Protein AF-A0A355KWT8-F1 (afdb_monomer_lite)

Sequence (204 aa):
FDDYSTDHETIHFLPRIRLDGTYVDEYATDELNINKGLWIDIFVFCDCAGNDKLLEIQKKLLGCIFMIHEKYLNRYKKRHNIYFPNTRIYDISENLPEFIRIKLISLLRAIICLLGRKNDRLFNICMYTDHRVIPRRFIEELDEHIFETRTFKIPKDYDSYLKLYYGNNYMTPMVSHSHFPLDTVVFPEEIFEKINEFTEKELA

Foldseek 3Di:
DDDCVAFVQDLDPFDKDFDPPAADDQPLPNPGPHDGGDIDGDKDKAAAFPDDVLNVVLLVLVVLLSLLSNLCSVVSCVVVVNDDPDNVSSPVSVPDDPVVSVVSSVVSVVVSNVRGDDDQWMWIDDPDSDIDIDGPLQPPVWDWDDDPHDIDTGRPPVQVVQCVPPNPCSVPDDCQDPSGGVVPPPPPVVVVVVVVVVVVVVVD

Structure (mmCIF, N/CA/C/O backbone):
data_AF-A0A355KWT8-F1
#
_entry.id   AF-A0A355KWT8-F1
#
loop_
_atom_site.group_PDB
_atom_site.id
_atom_site.type_symbol
_atom_site.label_atom_id
_atom_site.label_alt_id
_atom_site.label_comp_id
_atom_site.label_asym_id
_atom_site.label_entity_id
_atom_site.label_seq_id
_atom_site.pdbx_PDB_ins_code
_atom_site.Cartn_x
_atom_site.Cartn_y
_atom_site.Cartn_z
_atom_site.occupancy
_atom_site.B_iso_or_equiv
_atom_site.auth_seq_id
_atom_site.auth_comp_id
_atom_site.auth_asym_id
_atom_site.auth_atom_id
_atom_site.pdbx_PDB_model_num
ATOM 1 N N . PHE A 1 1 ? 6.336 -11.834 1.513 1.00 45.69 1 PHE A N 1
ATOM 2 C CA . PHE A 1 1 ? 7.232 -10.968 0.723 1.00 45.69 1 PHE A CA 1
ATOM 3 C C . PHE A 1 1 ? 7.534 -11.746 -0.531 1.00 45.69 1 PHE A C 1
ATOM 5 O O . PHE A 1 1 ? 7.813 -12.931 -0.385 1.00 45.69 1 PHE A O 1
ATOM 12 N N . ASP A 1 2 ? 7.344 -11.137 -1.697 1.00 49.62 2 ASP A N 1
ATOM 13 C CA . ASP A 1 2 ? 7.289 -11.846 -2.978 1.00 49.62 2 ASP A CA 1
ATOM 14 C C . ASP A 1 2 ? 8.503 -12.744 -3.205 1.00 49.62 2 ASP A C 1
ATOM 16 O O . ASP A 1 2 ? 9.636 -12.394 -2.858 1.00 49.62 2 ASP A O 1
ATOM 20 N N . ASP A 1 3 ? 8.248 -13.919 -3.775 1.00 54.91 3 ASP A N 1
ATOM 21 C CA . ASP A 1 3 ? 9.297 -14.838 -4.178 1.00 54.91 3 ASP A CA 1
ATOM 22 C C . ASP A 1 3 ? 9.864 -14.399 -5.534 1.00 54.91 3 ASP A C 1
ATOM 24 O O . ASP A 1 3 ? 9.382 -14.783 -6.604 1.00 54.91 3 ASP A O 1
ATOM 28 N N . TYR A 1 4 ? 10.919 -13.584 -5.477 1.00 58.03 4 TYR A N 1
ATOM 29 C CA . TYR A 1 4 ? 11.640 -13.093 -6.655 1.00 58.03 4 TYR A CA 1
ATOM 30 C C . TYR A 1 4 ? 12.324 -14.201 -7.470 1.00 58.03 4 TYR A C 1
ATOM 32 O O . TYR A 1 4 ? 12.869 -13.898 -8.529 1.00 58.03 4 TYR A O 1
ATOM 40 N N . SER A 1 5 ? 12.286 -15.467 -7.027 1.00 59.94 5 SER A N 1
ATOM 41 C CA . SER A 1 5 ? 12.716 -16.608 -7.844 1.00 59.94 5 SER A CA 1
ATOM 42 C C . SER A 1 5 ? 11.680 -17.041 -8.890 1.00 59.94 5 SER A C 1
ATOM 44 O O . SER A 1 5 ? 12.021 -17.821 -9.776 1.00 59.94 5 SER A O 1
ATOM 46 N N . THR A 1 6 ? 10.444 -16.524 -8.815 1.00 63.38 6 THR A N 1
ATOM 47 C CA . THR A 1 6 ? 9.329 -16.935 -9.689 1.00 63.38 6 THR A CA 1
ATOM 48 C C . THR A 1 6 ? 8.813 -15.825 -10.609 1.00 63.38 6 THR A C 1
ATOM 50 O O . THR A 1 6 ? 8.540 -16.107 -11.771 1.00 63.38 6 THR A O 1
ATOM 53 N N . ASP A 1 7 ? 8.754 -14.569 -10.142 1.00 73.25 7 ASP A N 1
ATOM 54 C CA . ASP A 1 7 ? 8.202 -13.429 -10.898 1.00 73.25 7 ASP A CA 1
ATOM 55 C C . ASP A 1 7 ? 9.200 -12.261 -10.990 1.00 73.25 7 ASP A C 1
ATOM 57 O O . ASP A 1 7 ? 9.097 -11.239 -10.304 1.00 73.25 7 ASP A O 1
ATOM 61 N N . HIS A 1 8 ? 10.204 -12.407 -11.859 1.00 70.00 8 HIS A N 1
ATOM 62 C CA . HIS A 1 8 ? 11.320 -11.459 -11.962 1.00 70.00 8 HIS A CA 1
ATOM 63 C C . HIS A 1 8 ? 10.913 -10.056 -12.424 1.00 70.00 8 HIS A C 1
ATOM 65 O O . HIS A 1 8 ? 11.585 -9.091 -12.051 1.00 70.00 8 HIS A O 1
ATOM 71 N N . GLU A 1 9 ? 9.846 -9.942 -13.226 1.00 74.31 9 GLU A N 1
ATOM 72 C CA . GLU A 1 9 ? 9.340 -8.674 -13.768 1.00 74.31 9 GLU A CA 1
ATOM 73 C C . GLU A 1 9 ? 8.220 -8.036 -12.939 1.00 74.31 9 GLU A C 1
ATOM 75 O O . GLU A 1 9 ? 7.631 -7.051 -13.384 1.00 74.31 9 GLU A O 1
ATOM 80 N N . THR A 1 10 ? 7.950 -8.537 -11.726 1.00 74.62 10 THR A N 1
ATOM 81 C CA . THR A 1 10 ? 6.899 -7.960 -10.881 1.00 74.62 10 THR A CA 1
ATOM 82 C C . THR A 1 10 ? 7.116 -6.464 -10.650 1.00 74.62 10 THR A C 1
ATOM 84 O O . THR A 1 10 ? 8.187 -6.011 -10.233 1.00 74.62 10 THR A O 1
ATOM 87 N N . ILE A 1 11 ? 6.074 -5.691 -10.952 1.00 70.25 11 ILE A N 1
ATOM 88 C CA . ILE A 1 11 ? 5.982 -4.261 -10.647 1.00 70.25 11 ILE A CA 1
ATOM 89 C C . ILE A 1 11 ? 5.204 -4.017 -9.356 1.00 70.25 11 ILE A C 1
ATOM 91 O O . ILE A 1 11 ? 4.937 -2.872 -9.018 1.00 70.25 11 ILE A O 1
ATOM 95 N N . HIS A 1 12 ? 4.810 -5.070 -8.641 1.00 71.94 12 HIS A N 1
ATOM 96 C CA . HIS A 1 12 ? 4.047 -4.936 -7.412 1.00 71.94 12 HIS A CA 1
ATOM 97 C C . HIS A 1 12 ? 4.989 -4.919 -6.216 1.00 71.94 12 HIS A C 1
ATOM 99 O O . HIS A 1 12 ? 5.865 -5.768 -6.071 1.00 71.94 12 HIS A O 1
ATOM 105 N N . PHE A 1 13 ? 4.817 -3.909 -5.367 1.00 71.19 13 PHE A N 1
ATOM 106 C CA . PHE A 1 13 ? 5.546 -3.806 -4.108 1.00 71.19 13 PHE A CA 1
ATOM 107 C C . PHE A 1 13 ? 4.900 -4.624 -2.984 1.00 71.19 13 PHE A C 1
ATOM 109 O O . PHE A 1 13 ? 5.591 -5.131 -2.097 1.00 71.19 13 PHE A O 1
ATOM 116 N N . LEU A 1 14 ? 3.565 -4.659 -2.958 1.00 72.19 14 LEU A N 1
ATOM 117 C CA . LEU A 1 14 ? 2.845 -5.314 -1.879 1.00 72.19 14 LEU A CA 1
ATOM 118 C C . LEU A 1 14 ? 2.947 -6.826 -2.041 1.00 72.19 14 LEU A C 1
ATOM 120 O O . LEU A 1 14 ? 2.748 -7.320 -3.150 1.00 72.19 14 LEU A O 1
ATOM 124 N N . PRO A 1 15 ? 3.200 -7.554 -0.939 1.00 69.38 15 PRO A N 1
ATOM 125 C CA . PRO A 1 15 ? 3.165 -8.996 -0.983 1.00 69.38 15 PRO A CA 1
ATOM 126 C C . PRO A 1 15 ? 1.774 -9.459 -1.395 1.00 69.38 15 PRO A C 1
ATOM 128 O O . PRO A 1 15 ? 0.764 -8.961 -0.887 1.00 69.38 15 PRO A O 1
ATOM 131 N N . ARG A 1 16 ? 1.742 -10.442 -2.2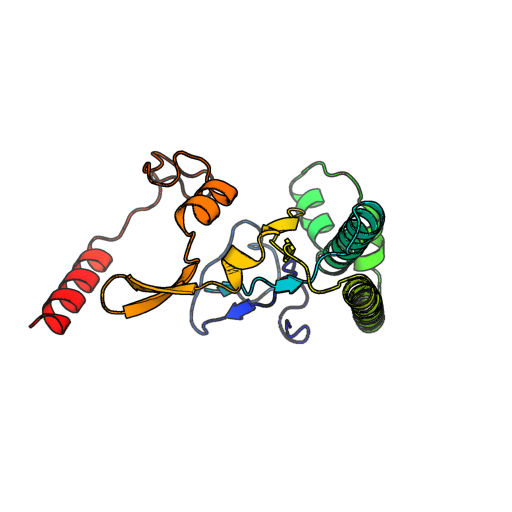86 1.00 74.19 16 ARG A N 1
ATOM 132 C CA . ARG A 1 16 ? 0.498 -11.023 -2.783 1.00 74.19 16 ARG A CA 1
ATOM 133 C C . ARG A 1 16 ? 0.417 -12.504 -2.475 1.00 74.19 16 ARG A C 1
ATOM 135 O O . ARG A 1 16 ? 1.428 -13.204 -2.423 1.00 74.19 16 ARG A O 1
ATOM 142 N N . ILE A 1 17 ? -0.806 -12.980 -2.280 1.00 73.69 17 ILE A N 1
ATOM 143 C CA . ILE A 1 17 ? -1.114 -14.411 -2.288 1.00 73.69 17 ILE A CA 1
ATOM 144 C C . ILE A 1 17 ? -1.845 -14.701 -3.591 1.00 73.69 17 ILE A C 1
ATOM 146 O O . ILE A 1 17 ? -2.829 -14.034 -3.904 1.00 73.69 17 ILE A O 1
ATOM 150 N N . ARG A 1 18 ? -1.352 -15.683 -4.345 1.00 74.88 18 ARG A N 1
ATOM 151 C CA . ARG A 1 18 ? -1.950 -16.127 -5.605 1.00 74.88 18 ARG A CA 1
ATOM 152 C C . ARG A 1 18 ? -2.806 -17.366 -5.379 1.00 74.88 18 ARG A C 1
ATOM 154 O O . ARG A 1 18 ? -2.410 -18.256 -4.626 1.00 74.88 18 ARG A O 1
ATOM 161 N N . LEU A 1 19 ? -3.933 -17.445 -6.080 1.00 76.06 19 LEU A N 1
ATOM 162 C CA . LEU A 1 19 ? -4.677 -18.692 -6.233 1.00 76.06 19 LEU A CA 1
ATOM 163 C C . LEU A 1 19 ? -4.250 -19.403 -7.525 1.00 76.06 19 LEU A C 1
ATOM 165 O O . LEU A 1 19 ? -4.498 -18.906 -8.625 1.00 76.06 19 LEU A O 1
ATOM 169 N N . ASP A 1 20 ? -3.609 -20.563 -7.396 1.00 73.50 20 ASP A N 1
ATOM 170 C CA . ASP A 1 20 ? -3.165 -21.357 -8.546 1.00 73.50 20 ASP A CA 1
ATOM 171 C C . ASP A 1 20 ? -4.343 -21.844 -9.405 1.00 73.50 20 ASP A C 1
ATOM 173 O O . ASP A 1 20 ? -5.443 -22.089 -8.910 1.00 73.50 20 ASP A O 1
ATOM 177 N N . GLY A 1 21 ? -4.106 -21.990 -10.713 1.00 73.50 21 GLY A N 1
ATOM 178 C CA . GLY A 1 21 ? -5.121 -22.437 -11.676 1.00 73.50 21 GLY A CA 1
ATOM 179 C C . GLY A 1 21 ? -6.116 -21.356 -12.113 1.00 73.50 21 GLY A C 1
ATOM 180 O O . GLY A 1 21 ? -7.087 -21.667 -12.796 1.00 73.50 21 GLY A O 1
ATOM 181 N N . THR A 1 22 ? -5.881 -20.095 -11.746 1.00 74.38 22 THR A N 1
ATOM 182 C CA . THR A 1 22 ? -6.688 -18.949 -12.186 1.00 74.38 22 THR A CA 1
ATOM 183 C C . THR A 1 22 ? -5.980 -18.178 -13.300 1.00 74.38 22 THR A C 1
ATOM 185 O O . THR A 1 22 ? -4.754 -18.132 -13.346 1.00 74.38 22 THR A O 1
ATOM 188 N N . TYR A 1 23 ? -6.747 -17.564 -14.205 1.00 71.38 23 TYR A N 1
ATOM 189 C CA . TYR A 1 23 ? -6.215 -16.694 -15.255 1.00 71.38 23 TYR A CA 1
ATOM 190 C C . TYR A 1 23 ? -6.974 -15.368 -15.245 1.00 71.38 23 TYR A C 1
ATOM 192 O O . TYR A 1 23 ? -8.142 -15.306 -15.623 1.00 71.38 23 TYR A O 1
ATOM 200 N N . VAL A 1 24 ? -6.303 -14.323 -14.769 1.00 71.81 24 VAL A N 1
ATOM 201 C CA . VAL A 1 24 ? -6.756 -12.932 -14.838 1.00 71.81 24 VAL A CA 1
ATOM 202 C C . VAL A 1 24 ? -5.554 -12.104 -15.250 1.00 71.81 24 VAL A C 1
ATOM 204 O O . VAL A 1 24 ? -4.487 -12.222 -14.641 1.00 71.81 24 VAL A O 1
ATOM 207 N N . ASP A 1 25 ? -5.731 -11.302 -16.295 1.00 67.88 25 ASP A N 1
ATOM 208 C CA . ASP A 1 25 ? -4.703 -10.401 -16.789 1.00 67.88 25 ASP A CA 1
ATOM 209 C C . ASP A 1 25 ? -5.089 -8.951 -16.479 1.00 67.88 25 ASP A C 1
ATOM 211 O O . ASP A 1 25 ? -6.066 -8.422 -17.011 1.00 67.88 25 ASP A O 1
ATOM 215 N N . GLU A 1 26 ? -4.362 -8.321 -15.555 1.00 67.69 26 GLU A N 1
ATOM 216 C CA . GLU A 1 26 ? -4.546 -6.903 -15.258 1.00 67.69 26 GLU A CA 1
ATOM 217 C C . GLU A 1 26 ? -3.889 -6.074 -16.363 1.00 67.69 26 GLU A C 1
ATOM 219 O O . GLU A 1 26 ? -2.702 -6.253 -16.629 1.00 67.69 26 GLU A O 1
ATOM 224 N N . TYR A 1 27 ? -4.619 -5.100 -16.921 1.00 65.19 27 TYR A N 1
ATOM 225 C CA . TYR A 1 27 ? -4.138 -4.181 -17.970 1.00 65.19 27 TYR A CA 1
ATOM 226 C C . TYR A 1 27 ? -2.761 -3.563 -17.675 1.00 65.19 27 TYR A C 1
ATOM 228 O O . TYR A 1 27 ? -1.969 -3.341 -18.576 1.00 65.19 27 TYR A O 1
ATOM 236 N N . ALA A 1 28 ? -2.447 -3.287 -16.406 1.00 65.19 28 ALA A N 1
ATOM 237 C CA . ALA A 1 28 ? -1.161 -2.703 -16.020 1.00 65.19 28 ALA A CA 1
ATOM 238 C C . ALA A 1 28 ? 0.020 -3.694 -16.069 1.00 65.19 28 ALA A C 1
ATOM 240 O O . ALA A 1 28 ? 1.162 -3.297 -15.835 1.00 65.19 28 ALA A O 1
ATOM 241 N N . THR A 1 29 ? -0.250 -4.978 -16.303 1.00 71.12 29 THR A N 1
ATOM 242 C CA . THR A 1 29 ? 0.730 -6.062 -16.204 1.00 71.12 29 THR A CA 1
ATOM 243 C C . THR A 1 29 ? 0.777 -6.968 -17.424 1.00 71.12 29 THR A C 1
ATOM 245 O O . THR A 1 29 ? 1.674 -7.805 -17.474 1.00 71.12 29 THR A O 1
ATOM 248 N N . ASP A 1 30 ? -0.167 -6.858 -18.359 1.00 70.38 30 ASP A N 1
ATOM 249 C CA . ASP A 1 30 ? -0.373 -7.729 -19.530 1.00 70.38 30 ASP A CA 1
ATOM 250 C C . ASP A 1 30 ? 0.911 -8.097 -20.289 1.00 70.38 30 ASP A C 1
ATOM 252 O O . ASP A 1 30 ? 1.137 -9.262 -20.611 1.00 70.38 30 ASP A O 1
ATOM 256 N N . GLU A 1 31 ? 1.816 -7.141 -20.459 1.00 71.81 31 GLU A N 1
ATOM 257 C CA . GLU A 1 31 ? 3.085 -7.315 -21.168 1.00 71.81 31 GLU A CA 1
ATOM 258 C C . GLU A 1 31 ? 4.268 -7.787 -20.298 1.00 71.81 31 GLU A C 1
ATOM 260 O O . GLU A 1 31 ? 5.386 -7.932 -20.807 1.00 71.81 31 GLU A O 1
ATOM 265 N N . LEU A 1 32 ? 4.077 -7.964 -18.989 1.00 74.31 32 LEU A N 1
ATOM 266 C CA . LEU A 1 32 ? 5.134 -8.380 -18.065 1.00 74.31 32 LEU A CA 1
ATOM 267 C C . LEU A 1 32 ? 5.239 -9.901 -17.998 1.00 74.31 32 LEU A C 1
ATOM 269 O O . LEU A 1 32 ? 4.232 -10.607 -17.900 1.00 74.31 32 LEU A O 1
ATOM 273 N N . ASN A 1 33 ? 6.475 -10.401 -17.958 1.00 78.19 33 ASN A N 1
ATOM 274 C CA . ASN A 1 33 ? 6.755 -11.814 -17.729 1.00 78.19 33 ASN A CA 1
ATOM 275 C C . ASN A 1 33 ? 6.606 -12.161 -16.239 1.00 78.19 33 ASN A C 1
ATOM 277 O O . ASN A 1 33 ? 7.585 -12.376 -15.517 1.00 78.19 33 ASN A O 1
ATOM 281 N N . ILE A 1 34 ? 5.356 -12.150 -15.791 1.00 78.38 34 ILE A N 1
ATOM 282 C CA . ILE A 1 34 ? 4.916 -12.557 -14.463 1.00 78.38 34 ILE A CA 1
ATOM 283 C C . ILE A 1 34 ? 3.797 -13.576 -14.613 1.00 78.38 34 ILE A C 1
ATOM 285 O O . ILE A 1 34 ? 3.043 -13.564 -15.592 1.00 78.38 34 ILE A O 1
ATOM 289 N N . ASN A 1 35 ? 3.657 -14.444 -13.625 1.00 77.50 35 ASN A N 1
ATOM 290 C CA . ASN A 1 35 ? 2.486 -15.292 -13.533 1.00 77.50 35 ASN A CA 1
ATOM 291 C C . ASN A 1 35 ? 1.215 -14.436 -13.478 1.00 77.50 35 ASN A C 1
ATOM 293 O O . ASN A 1 35 ? 1.235 -13.331 -12.950 1.00 77.50 35 ASN A O 1
ATOM 297 N N . LYS A 1 36 ? 0.118 -14.954 -14.032 1.00 77.44 36 LYS A N 1
ATOM 298 C CA . LYS A 1 36 ? -1.200 -14.303 -14.103 1.00 77.44 36 LYS A CA 1
ATOM 299 C C . LYS A 1 36 ? -2.198 -15.054 -13.228 1.00 77.44 36 LYS A C 1
ATOM 301 O O . LYS A 1 36 ? -1.983 -16.232 -12.950 1.00 77.44 36 LYS A O 1
ATOM 306 N N . GLY A 1 37 ? -3.274 -14.394 -12.798 1.00 77.69 37 GLY A N 1
ATOM 307 C CA . GLY A 1 37 ? -4.278 -15.017 -11.932 1.00 77.69 37 GLY A CA 1
ATOM 308 C C . GLY A 1 37 ? -4.949 -14.057 -10.957 1.00 77.69 37 GLY A C 1
ATOM 309 O O . GLY A 1 37 ? -4.779 -12.844 -11.034 1.00 77.69 37 GLY A O 1
ATOM 310 N N . LEU A 1 38 ? -5.731 -14.622 -10.040 1.00 77.50 38 LEU A N 1
ATOM 311 C CA . LEU A 1 38 ? -6.319 -13.900 -8.919 1.00 77.50 38 LEU A CA 1
ATOM 312 C C . LEU A 1 38 ? -5.283 -13.704 -7.811 1.00 77.50 38 LEU A C 1
ATOM 314 O O . LEU A 1 38 ? -4.618 -14.654 -7.381 1.00 77.50 38 LEU A O 1
ATOM 318 N N . TRP A 1 39 ? -5.216 -12.470 -7.318 1.00 75.44 39 TRP A N 1
ATOM 319 C CA . TRP A 1 39 ? -4.318 -12.048 -6.251 1.00 75.44 39 TRP A CA 1
ATOM 320 C C . TRP A 1 39 ? -5.109 -11.529 -5.061 1.00 75.44 39 TRP A C 1
ATOM 322 O O . TRP A 1 39 ? -6.125 -10.854 -5.214 1.00 75.44 39 TRP A O 1
ATOM 332 N N . ILE A 1 40 ? -4.594 -11.800 -3.869 1.00 75.88 40 ILE A N 1
ATOM 333 C CA . ILE A 1 40 ? -4.990 -11.115 -2.645 1.00 75.88 40 ILE A CA 1
ATOM 334 C C . ILE A 1 40 ? -3.852 -10.171 -2.274 1.00 75.88 40 ILE A C 1
ATOM 336 O O . ILE A 1 40 ? -2.749 -10.625 -1.954 1.00 75.88 40 ILE A O 1
ATOM 340 N N . ASP A 1 41 ? -4.127 -8.869 -2.318 1.00 75.56 41 ASP A N 1
ATOM 341 C CA . ASP A 1 41 ? -3.190 -7.838 -1.880 1.00 75.56 41 ASP A CA 1
ATOM 342 C C . ASP A 1 41 ? -3.093 -7.810 -0.350 1.00 75.56 41 ASP A C 1
ATOM 344 O O . ASP A 1 41 ? -4.099 -7.731 0.361 1.00 75.56 41 ASP A O 1
ATOM 348 N N . ILE A 1 42 ? -1.866 -7.831 0.171 1.00 77.06 42 ILE A N 1
ATOM 349 C CA . ILE A 1 42 ? -1.607 -7.649 1.599 1.00 77.06 42 ILE A CA 1
ATOM 350 C C . ILE A 1 42 ? -1.145 -6.211 1.833 1.00 77.06 42 ILE A C 1
ATOM 352 O O . ILE A 1 42 ? -0.004 -5.846 1.541 1.00 77.06 42 ILE A O 1
ATOM 356 N N . PHE A 1 43 ? -2.019 -5.403 2.428 1.00 79.25 43 PHE A N 1
ATOM 357 C CA . PHE A 1 43 ? -1.682 -4.046 2.849 1.00 79.25 43 PHE A CA 1
ATOM 358 C C . PHE A 1 43 ? -0.847 -4.060 4.126 1.00 79.25 43 PHE A C 1
ATOM 360 O O . PHE A 1 43 ? -1.191 -4.703 5.121 1.00 79.25 43 PHE A O 1
ATOM 367 N N . VAL A 1 44 ? 0.260 -3.321 4.105 1.00 78.94 44 VAL A N 1
ATOM 368 C CA . VAL A 1 44 ? 1.175 -3.223 5.241 1.00 78.94 44 VAL A CA 1
ATOM 369 C C . VAL A 1 44 ? 0.935 -1.907 5.968 1.00 78.94 44 VAL A C 1
ATOM 371 O O . VAL A 1 44 ? 0.934 -0.836 5.362 1.00 78.94 44 VAL A O 1
ATOM 374 N N . PHE A 1 45 ? 0.783 -1.986 7.288 1.00 86.56 45 PHE A N 1
ATOM 375 C CA . PHE A 1 45 ? 0.708 -0.819 8.156 1.00 86.56 45 PHE A CA 1
ATOM 376 C C . PHE A 1 45 ? 2.022 -0.640 8.910 1.00 86.56 45 PHE A C 1
ATOM 378 O O . PHE A 1 45 ? 2.591 -1.600 9.433 1.00 86.56 45 PHE A O 1
ATOM 385 N N . CYS A 1 46 ? 2.513 0.594 8.974 1.00 88.06 46 CYS A N 1
ATOM 386 C CA . CYS A 1 46 ? 3.693 0.949 9.756 1.00 88.06 46 CYS A CA 1
ATOM 387 C C . CYS A 1 46 ? 3.353 2.006 10.801 1.00 88.06 46 CYS A C 1
ATOM 389 O O . CYS A 1 46 ? 2.490 2.858 10.595 1.00 88.06 46 CYS A O 1
ATOM 391 N N . ASP A 1 47 ? 4.077 1.993 11.914 1.00 93.31 47 ASP A N 1
ATOM 392 C CA . ASP A 1 47 ? 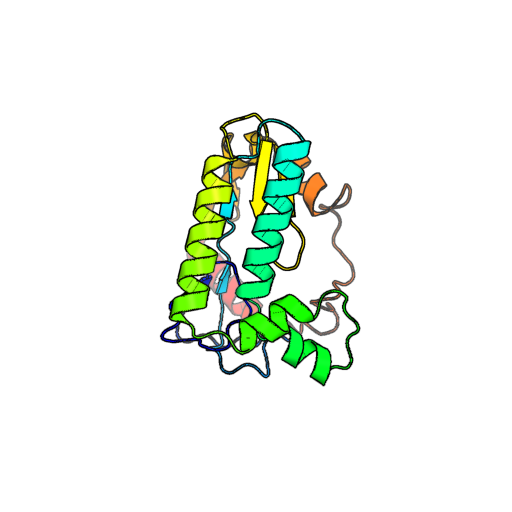3.995 3.077 12.883 1.00 93.31 47 ASP A CA 1
ATOM 393 C C . ASP A 1 47 ? 4.500 4.386 12.264 1.00 93.31 47 ASP A C 1
ATOM 395 O O . ASP A 1 47 ? 5.584 4.438 11.673 1.00 93.31 47 ASP A O 1
ATOM 399 N N . CYS A 1 48 ? 3.728 5.460 12.424 1.00 92.19 48 CYS A N 1
ATOM 400 C CA . CYS A 1 48 ? 4.152 6.789 11.999 1.00 92.19 48 CYS A CA 1
ATOM 401 C C . CYS A 1 48 ? 5.268 7.325 12.898 1.00 92.19 48 CYS A C 1
ATOM 403 O O . CYS A 1 48 ? 5.322 7.045 14.099 1.00 92.19 48 CYS A O 1
ATOM 405 N N . ALA A 1 49 ? 6.124 8.175 12.342 1.00 92.06 49 ALA A N 1
ATOM 406 C CA . ALA A 1 49 ? 6.988 9.006 13.162 1.00 92.06 49 ALA A CA 1
ATOM 407 C C . ALA A 1 49 ? 6.161 9.967 14.039 1.00 92.06 49 ALA A C 1
ATOM 409 O O . ALA A 1 49 ? 5.116 10.477 13.633 1.00 92.06 49 ALA A O 1
ATOM 410 N N . GLY A 1 50 ? 6.653 10.247 15.248 1.00 87.56 50 GLY A N 1
ATOM 411 C CA . GLY A 1 50 ? 5.926 11.056 16.236 1.00 87.56 50 GLY A CA 1
ATOM 412 C C . GLY A 1 50 ? 5.841 12.558 15.929 1.00 87.56 50 GLY A C 1
ATOM 413 O O . GLY A 1 50 ? 5.152 13.276 16.642 1.00 87.56 50 GLY A O 1
ATOM 414 N N . ASN A 1 51 ? 6.535 13.052 14.899 1.00 91.31 51 ASN A N 1
ATOM 415 C CA . ASN A 1 51 ? 6.439 14.441 14.445 1.00 91.31 51 ASN A CA 1
ATOM 416 C C . ASN A 1 51 ? 6.459 14.523 12.917 1.00 91.31 51 ASN A C 1
ATOM 418 O O . ASN A 1 51 ? 7.001 13.641 12.246 1.00 91.31 51 ASN A O 1
ATOM 422 N N . ASP A 1 52 ? 5.923 15.617 12.382 1.00 91.25 52 ASP A N 1
ATOM 423 C CA . ASP A 1 52 ? 5.663 15.748 10.948 1.00 91.25 52 ASP A CA 1
ATOM 424 C C . ASP A 1 52 ? 6.945 15.817 10.106 1.00 91.25 52 ASP A C 1
ATOM 426 O O . ASP A 1 52 ? 6.992 15.280 9.004 1.00 91.25 52 ASP A O 1
ATOM 430 N N . LYS A 1 53 ? 8.040 16.381 10.633 1.00 94.19 53 LYS A N 1
ATOM 431 C CA . LYS A 1 53 ? 9.321 16.420 9.908 1.00 94.19 53 LYS A CA 1
ATOM 432 C C . LYS A 1 53 ? 9.891 15.017 9.692 1.00 94.19 53 LYS A C 1
ATOM 434 O O . LYS A 1 53 ? 10.349 14.700 8.595 1.00 94.19 53 LYS A O 1
ATOM 439 N N . LEU A 1 54 ? 9.886 14.184 10.733 1.00 93.69 54 LEU A N 1
ATOM 440 C CA . LEU A 1 54 ? 10.329 12.793 10.623 1.00 93.69 54 LEU A CA 1
ATOM 441 C C . LEU A 1 54 ? 9.352 11.957 9.792 1.00 93.69 54 LEU A C 1
ATOM 443 O O . LEU A 1 54 ? 9.797 11.076 9.061 1.00 93.69 54 LEU A O 1
ATOM 447 N N . LEU A 1 55 ? 8.054 12.262 9.853 1.00 91.38 55 LEU A N 1
ATOM 448 C CA . LEU A 1 55 ? 7.038 11.620 9.023 1.00 91.38 55 LEU A CA 1
ATOM 449 C C . LEU A 1 55 ? 7.294 11.887 7.534 1.00 91.38 55 LEU A C 1
ATOM 451 O O . LEU A 1 55 ? 7.272 10.955 6.739 1.00 91.38 55 LEU A O 1
ATOM 455 N N . GLU A 1 56 ? 7.625 13.121 7.152 1.00 91.19 56 GLU A N 1
ATOM 456 C CA . GLU A 1 56 ? 7.989 13.449 5.767 1.00 91.19 56 GLU A CA 1
ATOM 457 C C . GLU A 1 56 ? 9.259 12.726 5.294 1.00 91.19 56 GLU A C 1
ATOM 459 O O . GLU A 1 56 ? 9.354 12.313 4.137 1.00 91.19 56 GLU A O 1
ATOM 464 N N . ILE A 1 57 ? 10.234 12.514 6.182 1.00 92.81 57 ILE A N 1
ATOM 465 C CA . ILE A 1 57 ? 11.407 11.683 5.869 1.00 92.81 57 ILE A CA 1
ATOM 466 C C . ILE A 1 57 ? 10.983 10.223 5.677 1.00 92.81 57 ILE A C 1
ATOM 468 O O . ILE A 1 57 ? 11.367 9.604 4.685 1.00 92.81 57 ILE A O 1
ATOM 472 N N . GLN A 1 58 ? 10.162 9.688 6.582 1.00 91.38 58 GLN A N 1
ATOM 473 C CA . GLN A 1 58 ? 9.645 8.320 6.517 1.00 91.38 58 GLN A CA 1
ATOM 474 C C . GLN A 1 58 ? 8.887 8.066 5.200 1.00 91.38 58 GLN A C 1
ATOM 476 O O . GLN A 1 58 ? 9.147 7.066 4.530 1.00 91.38 58 GLN A O 1
ATOM 481 N N . LYS A 1 59 ? 8.039 9.014 4.773 1.00 87.56 59 LYS A N 1
ATOM 482 C CA . LYS A 1 59 ? 7.323 8.996 3.484 1.00 87.56 59 LYS A CA 1
ATOM 483 C C . LYS A 1 59 ? 8.270 8.929 2.289 1.00 87.56 59 LYS A C 1
ATOM 485 O O . LYS A 1 59 ? 8.103 8.085 1.411 1.00 87.56 59 LYS A O 1
ATOM 490 N N . LYS A 1 60 ? 9.291 9.792 2.258 1.00 88.69 60 LYS A N 1
ATOM 491 C CA . LYS A 1 60 ? 10.279 9.823 1.165 1.00 88.69 60 LYS A CA 1
ATOM 492 C C . LYS A 1 60 ? 11.085 8.530 1.083 1.00 88.69 60 LYS A C 1
ATOM 494 O O . LYS A 1 60 ? 11.312 8.032 -0.016 1.00 88.69 60 LYS A O 1
ATOM 499 N N . LEU A 1 61 ? 11.488 7.974 2.227 1.00 90.00 61 LEU A N 1
ATOM 500 C CA . LEU A 1 61 ? 12.199 6.694 2.279 1.00 90.00 61 LEU A CA 1
ATOM 501 C C . LEU A 1 61 ? 11.340 5.552 1.730 1.00 90.00 61 LEU A C 1
ATOM 503 O O . LEU A 1 61 ? 11.854 4.732 0.970 1.00 90.00 61 LEU A O 1
ATOM 507 N N . LEU A 1 62 ? 10.042 5.523 2.052 1.00 86.38 62 LEU A N 1
ATOM 508 C CA . LEU A 1 62 ? 9.132 4.539 1.468 1.00 86.38 62 LEU A CA 1
ATOM 509 C C . LEU A 1 62 ? 8.982 4.740 -0.045 1.00 86.38 62 LEU A C 1
ATOM 511 O O . LEU A 1 62 ? 9.071 3.774 -0.795 1.00 86.38 62 LEU A O 1
ATOM 515 N N . GLY A 1 63 ? 8.837 5.986 -0.504 1.00 83.50 63 GLY A N 1
ATOM 516 C CA . GLY A 1 63 ? 8.819 6.296 -1.934 1.00 83.50 63 GLY A CA 1
ATOM 517 C C . GLY A 1 63 ? 10.059 5.763 -2.661 1.00 83.50 63 GLY A C 1
ATOM 518 O O . GLY A 1 63 ? 9.940 5.200 -3.745 1.00 83.50 63 GLY A O 1
ATOM 519 N N . CYS A 1 64 ? 11.246 5.858 -2.051 1.00 87.12 64 CYS A N 1
ATOM 520 C CA . CYS A 1 64 ? 12.459 5.238 -2.591 1.00 87.12 64 CYS A CA 1
ATOM 521 C C . CYS A 1 64 ? 12.348 3.713 -2.683 1.00 87.12 64 CYS A C 1
ATOM 523 O O . CYS A 1 64 ? 12.726 3.154 -3.708 1.00 87.12 64 CYS A O 1
ATOM 525 N N . ILE A 1 65 ? 11.826 3.048 -1.647 1.00 86.69 65 ILE A N 1
ATOM 526 C CA . ILE A 1 65 ? 11.595 1.596 -1.672 1.00 86.69 65 ILE A CA 1
ATOM 527 C C . ILE A 1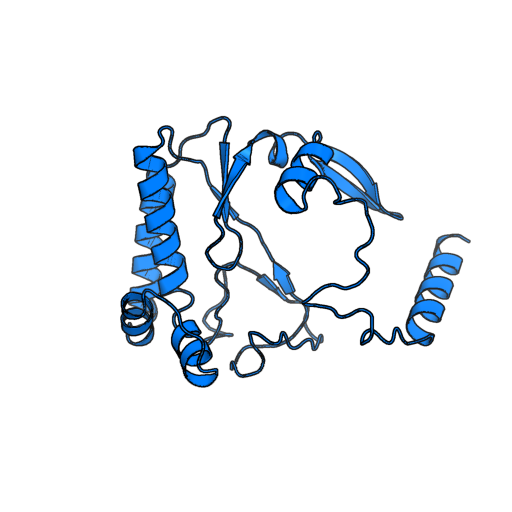 65 ? 10.681 1.216 -2.843 1.00 86.69 65 ILE A C 1
ATOM 529 O O . ILE A 1 65 ? 11.035 0.307 -3.595 1.00 86.69 65 ILE A O 1
ATOM 533 N N . PHE A 1 66 ? 9.564 1.927 -3.035 1.00 82.38 66 PHE A N 1
ATOM 534 C CA . PHE A 1 66 ? 8.650 1.687 -4.155 1.00 82.38 66 PHE A CA 1
ATOM 535 C C . PHE A 1 66 ? 9.367 1.816 -5.498 1.00 82.38 66 PHE A C 1
ATOM 537 O O . PHE A 1 66 ? 9.369 0.875 -6.280 1.00 82.38 66 PHE A O 1
ATOM 544 N N . MET A 1 67 ? 10.086 2.917 -5.727 1.00 83.50 67 MET A N 1
ATOM 545 C CA . MET A 1 67 ? 10.805 3.128 -6.990 1.00 83.50 67 MET A CA 1
ATOM 546 C C . MET A 1 67 ? 11.890 2.067 -7.263 1.00 83.50 67 MET A C 1
ATOM 548 O O . MET A 1 67 ? 12.179 1.771 -8.421 1.00 83.50 67 MET A O 1
ATOM 552 N N . ILE A 1 68 ? 12.503 1.493 -6.218 1.00 86.69 68 ILE A N 1
ATOM 553 C CA . ILE A 1 68 ? 13.505 0.421 -6.359 1.00 86.69 68 ILE A CA 1
ATOM 554 C C . ILE A 1 68 ? 12.852 -0.934 -6.672 1.00 86.69 68 ILE A C 1
ATOM 556 O O . ILE A 1 68 ? 13.408 -1.724 -7.449 1.00 86.69 68 ILE A O 1
ATOM 560 N N . HIS A 1 69 ? 11.698 -1.221 -6.062 1.00 81.75 69 HIS A N 1
ATOM 561 C CA . HIS A 1 69 ? 10.927 -2.437 -6.335 1.00 81.75 69 HIS A CA 1
ATOM 562 C C . HIS A 1 69 ? 10.313 -2.404 -7.729 1.00 81.75 69 HIS A C 1
ATOM 564 O O . HIS A 1 69 ? 10.569 -3.304 -8.526 1.00 81.75 69 HIS A O 1
ATOM 570 N N . GLU A 1 70 ? 9.603 -1.326 -8.051 1.00 81.12 70 GLU A N 1
ATOM 571 C CA . GLU A 1 70 ? 8.882 -1.110 -9.306 1.00 81.12 70 GLU A CA 1
ATOM 572 C C . GLU A 1 70 ? 9.827 -0.713 -10.458 1.00 81.12 70 GLU A C 1
ATOM 574 O O . GLU A 1 70 ? 9.467 0.065 -11.339 1.00 81.12 70 GLU A O 1
ATOM 579 N N . LYS A 1 71 ? 11.064 -1.232 -10.480 1.00 82.38 71 LYS A N 1
ATOM 580 C CA . LYS A 1 71 ? 12.129 -0.842 -11.428 1.00 82.38 71 LYS A CA 1
ATOM 581 C C . LYS A 1 71 ? 11.704 -0.903 -12.903 1.00 82.38 71 LYS A C 1
ATOM 583 O O . LYS A 1 71 ? 12.201 -0.122 -13.708 1.00 82.38 71 LYS A O 1
ATOM 588 N N . TYR A 1 72 ? 10.773 -1.791 -13.261 1.00 80.25 72 TYR A N 1
ATOM 589 C CA . TYR A 1 72 ? 10.281 -1.947 -14.634 1.00 80.25 72 TYR A CA 1
ATOM 590 C C . TYR A 1 72 ? 9.126 -1.011 -15.000 1.00 80.25 72 TYR A C 1
ATOM 592 O O . TYR A 1 72 ? 8.776 -0.921 -16.177 1.00 80.25 72 TYR A O 1
ATOM 600 N N . LEU A 1 73 ? 8.600 -0.231 -14.051 1.00 79.12 73 LEU A N 1
ATOM 601 C CA . LEU A 1 73 ? 7.545 0.747 -14.315 1.00 79.12 73 LEU A CA 1
ATOM 602 C C . LEU A 1 73 ? 7.975 1.786 -15.366 1.00 79.12 73 LEU A C 1
ATOM 604 O O . LEU A 1 73 ? 7.159 2.233 -16.172 1.00 79.12 73 LEU A O 1
ATOM 608 N N . ASN A 1 74 ? 9.269 2.128 -15.421 1.00 78.12 74 ASN A N 1
ATOM 609 C CA . ASN A 1 74 ? 9.820 2.980 -16.477 1.00 78.12 74 ASN A CA 1
ATOM 610 C C . ASN A 1 74 ? 9.676 2.368 -17.870 1.00 78.12 74 ASN A C 1
ATOM 612 O O . ASN A 1 74 ? 9.401 3.106 -18.814 1.00 78.12 74 ASN A O 1
ATOM 616 N N . ARG A 1 75 ? 9.880 1.052 -18.020 1.00 78.81 75 ARG A N 1
ATOM 617 C CA . ARG A 1 75 ? 9.746 0.371 -19.316 1.00 78.81 75 ARG A CA 1
ATOM 618 C C . ARG A 1 75 ? 8.312 0.475 -19.812 1.00 78.81 75 ARG A C 1
ATOM 620 O O . ARG A 1 75 ? 8.108 0.939 -20.930 1.00 78.81 75 ARG A O 1
ATOM 627 N N . TYR A 1 76 ? 7.353 0.136 -18.951 1.00 77.31 76 TYR A N 1
ATOM 628 C CA . TYR A 1 76 ? 5.924 0.253 -19.237 1.00 77.31 76 TYR A CA 1
ATOM 629 C C . TYR A 1 76 ? 5.557 1.687 -19.648 1.00 77.31 76 TYR A C 1
ATOM 631 O O . TYR A 1 76 ? 5.093 1.931 -20.760 1.00 77.31 76 TYR A O 1
ATOM 639 N N . LYS A 1 77 ? 5.882 2.683 -18.814 1.00 78.75 77 LYS A N 1
ATOM 640 C CA . LYS A 1 77 ? 5.552 4.090 -19.101 1.00 78.75 77 LYS A CA 1
ATOM 641 C C . LYS A 1 77 ? 6.185 4.608 -20.395 1.00 78.75 77 LYS A C 1
ATOM 643 O O . LYS A 1 77 ? 5.514 5.309 -21.149 1.00 78.75 77 LYS A O 1
ATOM 648 N N . LYS A 1 78 ? 7.448 4.253 -20.677 1.00 79.00 78 LYS A N 1
ATOM 649 C CA . LYS A 1 78 ? 8.135 4.621 -21.929 1.00 79.00 78 LYS A CA 1
ATOM 650 C C . LYS A 1 78 ? 7.448 3.992 -23.149 1.00 79.00 78 LYS A C 1
ATOM 652 O O . LYS A 1 78 ? 7.262 4.695 -24.137 1.00 79.00 78 LYS A O 1
ATOM 657 N N . ARG A 1 79 ? 7.047 2.715 -23.080 1.00 79.06 79 ARG A N 1
ATOM 658 C CA . ARG A 1 79 ? 6.342 2.019 -24.177 1.00 79.06 79 ARG A CA 1
ATOM 659 C C . ARG A 1 79 ? 4.982 2.644 -24.488 1.00 79.06 79 ARG A C 1
ATOM 661 O O . ARG A 1 79 ? 4.677 2.855 -25.655 1.00 79.06 79 ARG A O 1
ATOM 668 N N . HIS A 1 80 ? 4.217 3.014 -23.462 1.00 80.44 80 HIS A N 1
ATOM 669 C CA . HIS A 1 80 ? 2.887 3.617 -23.625 1.00 80.44 80 HIS A CA 1
ATOM 670 C C . HIS A 1 80 ? 2.900 5.153 -23.722 1.00 80.44 80 HIS A C 1
ATOM 672 O O . HIS A 1 80 ? 1.846 5.782 -23.658 1.00 80.44 80 HIS A O 1
ATOM 678 N N . ASN A 1 81 ? 4.077 5.774 -23.871 1.00 81.88 81 ASN A N 1
ATOM 679 C CA . ASN A 1 81 ? 4.245 7.228 -23.974 1.00 81.88 81 ASN A CA 1
ATOM 680 C C . ASN A 1 81 ? 3.593 8.016 -22.811 1.00 81.88 81 ASN A C 1
ATOM 682 O O . ASN A 1 81 ? 3.050 9.108 -22.992 1.00 81.88 81 ASN A O 1
ATOM 686 N N . ILE A 1 82 ? 3.641 7.452 -21.599 1.00 82.25 82 ILE A N 1
ATOM 687 C CA . ILE A 1 82 ? 3.096 8.053 -20.378 1.00 82.25 82 ILE A CA 1
ATOM 688 C C . ILE A 1 82 ? 4.169 8.948 -19.752 1.00 82.25 82 ILE A C 1
ATOM 690 O O . ILE A 1 82 ? 5.221 8.474 -19.315 1.00 82.25 82 ILE A O 1
ATOM 694 N N . TYR A 1 83 ? 3.896 10.252 -19.664 1.00 78.00 83 TYR A N 1
ATOM 695 C CA . TYR A 1 83 ? 4.776 11.192 -18.969 1.00 78.00 83 TYR A CA 1
ATOM 696 C C . TYR A 1 83 ? 4.836 10.878 -17.471 1.00 78.00 83 TYR A C 1
ATOM 698 O O . TYR A 1 83 ? 3.799 10.729 -16.822 1.00 78.00 83 TYR A O 1
ATOM 706 N N . PHE A 1 84 ? 6.039 10.844 -16.888 1.00 73.50 84 PHE A N 1
ATOM 707 C CA . PHE A 1 84 ? 6.161 10.804 -15.435 1.00 73.50 84 PHE A CA 1
ATOM 708 C C . PHE A 1 84 ? 7.456 11.460 -14.909 1.00 73.50 84 PHE A C 1
ATOM 710 O O . PHE A 1 84 ? 8.525 11.304 -15.507 1.00 73.50 84 PHE A O 1
ATOM 717 N N . PRO A 1 85 ? 7.383 12.180 -13.775 1.00 63.00 85 PRO A N 1
ATOM 718 C CA . PRO A 1 85 ? 8.545 12.775 -13.118 1.00 63.00 85 PRO A CA 1
ATOM 719 C C . PRO A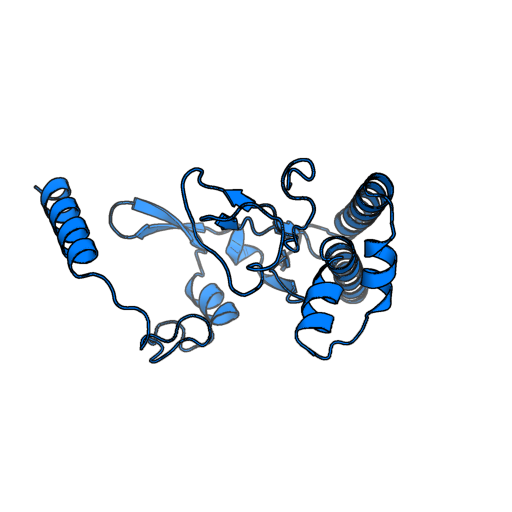 1 85 ? 9.287 11.752 -12.234 1.00 63.00 85 PRO A C 1
ATOM 721 O O . PRO A 1 85 ? 8.649 10.949 -11.566 1.00 63.00 85 PRO A O 1
ATOM 724 N N . ASN A 1 86 ? 10.623 11.853 -12.148 1.00 64.25 86 ASN A N 1
ATOM 725 C CA . ASN A 1 86 ? 11.559 10.973 -11.404 1.00 64.25 86 ASN A CA 1
ATOM 726 C C . ASN A 1 86 ? 11.977 9.652 -12.079 1.00 64.25 86 ASN A C 1
ATOM 728 O O . ASN A 1 86 ? 11.900 8.587 -11.479 1.00 64.25 86 ASN A O 1
ATOM 732 N N . THR A 1 87 ? 12.563 9.715 -13.275 1.00 68.19 87 THR A N 1
ATOM 733 C CA . THR A 1 87 ? 13.078 8.531 -13.994 1.00 68.19 87 THR A CA 1
ATOM 734 C C . THR A 1 87 ? 14.338 7.906 -13.387 1.00 68.19 87 THR A C 1
ATOM 736 O O . THR A 1 87 ? 14.524 6.697 -13.487 1.00 68.19 87 THR A O 1
ATOM 739 N N . ARG A 1 88 ? 15.187 8.696 -12.715 1.00 83.31 88 ARG A N 1
ATOM 740 C CA . ARG A 1 88 ? 16.554 8.274 -12.356 1.00 83.31 88 ARG A CA 1
ATOM 741 C C . ARG A 1 88 ? 16.626 7.106 -11.375 1.00 83.31 88 ARG A C 1
ATOM 743 O O . ARG A 1 88 ? 17.492 6.258 -11.539 1.00 83.31 88 ARG A O 1
ATOM 750 N N . ILE A 1 89 ? 15.765 7.056 -10.354 1.00 86.31 89 ILE A N 1
ATOM 751 C CA . ILE A 1 89 ? 15.820 5.970 -9.358 1.00 86.31 89 ILE A CA 1
ATOM 752 C C . ILE A 1 89 ? 15.412 4.648 -10.001 1.00 86.31 89 ILE A C 1
ATOM 754 O O . ILE A 1 89 ? 16.096 3.652 -9.791 1.00 86.31 89 ILE A O 1
ATOM 758 N N . TYR A 1 90 ? 14.367 4.649 -10.826 1.00 84.94 90 TYR A N 1
ATOM 759 C CA . TYR A 1 90 ? 13.966 3.477 -11.600 1.00 84.94 90 TYR A CA 1
ATOM 760 C C . TYR A 1 90 ? 15.064 3.053 -12.581 1.00 84.94 90 TYR A C 1
ATOM 762 O O . TYR A 1 90 ? 15.440 1.888 -12.580 1.00 84.94 90 TYR A O 1
ATOM 770 N N . ASP A 1 91 ? 15.650 3.992 -13.340 1.00 83.88 91 ASP A N 1
ATOM 771 C CA . ASP A 1 91 ? 16.725 3.684 -14.297 1.00 83.88 91 ASP A CA 1
ATOM 772 C C . ASP A 1 91 ? 17.959 3.081 -13.584 1.00 83.88 91 ASP A C 1
ATOM 774 O O . ASP A 1 91 ? 18.550 2.111 -14.058 1.00 83.88 91 ASP A O 1
ATOM 778 N N . ILE A 1 92 ? 18.340 3.605 -12.410 1.00 88.44 92 ILE A N 1
ATOM 779 C CA . ILE A 1 92 ? 19.413 3.025 -11.582 1.00 88.44 92 ILE A CA 1
ATOM 780 C C . ILE A 1 92 ? 19.005 1.636 -11.074 1.00 88.44 92 ILE A C 1
ATOM 782 O O . ILE A 1 92 ? 19.790 0.693 -11.148 1.00 88.44 92 ILE A O 1
ATOM 786 N N . SER A 1 93 ? 17.778 1.500 -10.573 1.00 88.69 93 SER A N 1
ATOM 787 C CA . SER A 1 93 ? 17.270 0.259 -9.977 1.00 88.69 93 SER A CA 1
ATOM 788 C C . SER A 1 93 ? 17.098 -0.858 -10.996 1.00 88.69 93 SER A C 1
ATOM 790 O O . SER A 1 93 ? 17.263 -2.022 -10.648 1.00 88.69 93 SER A O 1
ATOM 792 N N . GLU A 1 94 ? 16.817 -0.530 -12.253 1.00 86.38 94 GLU A N 1
ATOM 793 C CA . GLU A 1 94 ? 16.733 -1.495 -13.346 1.00 86.38 94 GLU A CA 1
ATOM 794 C C . GLU A 1 94 ? 18.082 -2.171 -13.617 1.00 86.38 94 GLU A C 1
ATOM 796 O O . GLU A 1 94 ? 18.135 -3.375 -13.864 1.00 86.38 94 GLU A O 1
ATOM 801 N N . ASN A 1 95 ? 19.170 -1.406 -13.502 1.00 87.62 95 ASN A N 1
ATOM 802 C CA . ASN A 1 95 ? 20.533 -1.863 -13.770 1.00 87.62 95 ASN A CA 1
ATOM 803 C C . ASN A 1 95 ? 21.248 -2.434 -12.531 1.00 87.62 95 ASN A C 1
ATOM 805 O O . ASN A 1 95 ? 22.353 -2.967 -12.643 1.00 87.62 95 ASN A O 1
ATOM 809 N N . LEU A 1 96 ? 20.652 -2.322 -11.339 1.00 89.38 96 LEU A N 1
ATOM 810 C CA . LEU A 1 96 ? 21.245 -2.829 -10.104 1.00 89.38 96 LEU A CA 1
ATOM 811 C C . LEU A 1 96 ? 21.059 -4.354 -9.973 1.00 89.38 96 LEU A C 1
ATOM 813 O O . LEU A 1 96 ? 19.923 -4.837 -10.053 1.00 89.38 96 LEU A O 1
ATOM 817 N N . PRO A 1 97 ? 22.130 -5.115 -9.660 1.00 89.94 97 PRO A N 1
ATOM 818 C CA . PRO A 1 97 ? 22.015 -6.526 -9.310 1.00 89.94 97 PRO A CA 1
ATOM 819 C C . PRO A 1 97 ? 20.993 -6.759 -8.193 1.00 89.94 97 PRO A C 1
ATOM 821 O O . PRO A 1 97 ? 20.940 -6.010 -7.213 1.00 89.94 97 PRO A O 1
ATOM 824 N N . GLU A 1 98 ? 20.203 -7.825 -8.311 1.00 84.38 98 GLU A N 1
ATOM 825 C CA . GLU A 1 98 ? 19.075 -8.094 -7.413 1.00 84.38 98 GLU A CA 1
ATOM 826 C C . GLU A 1 98 ? 19.466 -8.127 -5.934 1.00 84.38 98 GLU A C 1
ATOM 828 O O . GLU A 1 98 ? 18.836 -7.456 -5.117 1.00 84.38 98 GLU A O 1
ATOM 833 N N . PHE A 1 99 ? 20.559 -8.813 -5.596 1.00 86.00 99 PHE A N 1
ATOM 834 C CA . PHE A 1 99 ? 21.032 -8.898 -4.216 1.00 86.00 99 PHE A CA 1
ATOM 835 C C . PHE A 1 99 ? 21.377 -7.521 -3.618 1.00 86.00 99 PHE A C 1
ATOM 837 O O . PHE A 1 99 ? 21.212 -7.313 -2.415 1.00 86.00 99 PHE A O 1
ATOM 844 N N . ILE A 1 100 ? 21.840 -6.565 -4.436 1.00 90.75 100 ILE A N 1
ATOM 845 C CA . ILE A 1 100 ? 22.125 -5.193 -3.992 1.00 90.75 100 ILE A CA 1
ATOM 846 C C . ILE A 1 100 ? 20.814 -4.454 -3.735 1.00 90.75 100 ILE A C 1
ATOM 848 O O . ILE A 1 100 ? 20.682 -3.803 -2.697 1.00 90.75 100 ILE A O 1
ATOM 852 N N . ARG A 1 101 ? 19.825 -4.596 -4.628 1.00 89.44 101 ARG A N 1
ATOM 853 C CA . ARG A 1 101 ? 18.494 -3.989 -4.450 1.00 89.44 101 ARG A CA 1
ATOM 854 C C . ARG A 1 101 ? 17.830 -4.481 -3.169 1.00 89.44 101 ARG A C 1
ATOM 856 O O . ARG A 1 101 ? 17.401 -3.660 -2.365 1.00 89.44 101 ARG A O 1
ATOM 863 N N . ILE A 1 102 ? 17.823 -5.795 -2.935 1.00 86.00 102 ILE A N 1
ATOM 864 C CA . ILE A 1 102 ? 17.235 -6.402 -1.730 1.00 86.00 102 ILE A CA 1
ATOM 865 C C . ILE A 1 102 ? 17.915 -5.866 -0.462 1.00 86.00 102 ILE A C 1
ATOM 867 O O . ILE A 1 102 ? 17.232 -5.505 0.500 1.00 86.00 102 ILE A O 1
ATOM 871 N N . LYS A 1 103 ? 19.251 -5.750 -0.452 1.00 90.25 103 LYS A N 1
ATOM 872 C CA . LYS A 1 103 ? 19.986 -5.157 0.680 1.00 90.25 103 LYS A CA 1
ATOM 873 C C . LYS A 1 103 ? 19.633 -3.684 0.894 1.00 90.25 103 LYS A C 1
ATOM 875 O O . LYS A 1 103 ? 19.434 -3.277 2.037 1.00 90.25 103 LYS A O 1
ATOM 880 N N . LEU A 1 104 ? 19.525 -2.900 -0.178 1.00 92.06 104 LEU A N 1
ATOM 881 C CA . LEU A 1 104 ? 19.151 -1.487 -0.107 1.00 92.06 104 LEU A CA 1
ATOM 882 C C . LEU A 1 104 ? 17.729 -1.306 0.440 1.00 92.06 104 LEU A C 1
ATOM 884 O O . LEU A 1 104 ? 17.527 -0.534 1.373 1.00 92.06 104 LEU A O 1
ATOM 888 N N . ILE A 1 105 ? 16.763 -2.065 -0.080 1.00 89.44 105 ILE A N 1
ATOM 889 C CA . ILE A 1 105 ? 15.381 -2.101 0.418 1.00 89.44 105 ILE A CA 1
ATOM 890 C C . ILE A 1 105 ? 15.355 -2.475 1.903 1.00 89.44 105 ILE A C 1
ATOM 892 O O . ILE A 1 105 ? 14.696 -1.806 2.699 1.00 89.44 105 ILE A O 1
ATOM 896 N N . SER A 1 106 ? 16.107 -3.506 2.295 1.00 89.62 106 SER A N 1
ATOM 897 C CA . SER A 1 106 ? 16.176 -3.967 3.687 1.00 89.62 106 SER A CA 1
ATOM 898 C C . SER A 1 106 ? 16.724 -2.887 4.623 1.00 89.62 106 SER A C 1
ATOM 900 O O . SER A 1 106 ? 16.180 -2.680 5.709 1.00 89.62 106 SER A O 1
ATOM 902 N N . LEU A 1 107 ? 17.758 -2.158 4.191 1.00 94.31 107 LEU A N 1
ATOM 903 C CA . LEU A 1 107 ? 18.315 -1.029 4.933 1.00 94.31 107 LEU A CA 1
ATOM 904 C C . LEU A 1 107 ? 17.298 0.110 5.078 1.00 94.31 107 LEU A C 1
ATOM 906 O O . LEU A 1 107 ? 17.069 0.592 6.187 1.00 94.31 107 LEU A O 1
ATOM 910 N N . LEU A 1 108 ? 16.662 0.525 3.979 1.00 92.69 108 LEU A N 1
ATOM 911 C CA . LEU A 1 108 ? 15.655 1.590 3.995 1.00 92.69 108 LEU A CA 1
ATOM 912 C C . LEU A 1 108 ? 14.474 1.223 4.901 1.00 92.69 108 LEU A C 1
ATOM 914 O O . LEU A 1 108 ? 14.025 2.050 5.694 1.00 92.69 108 LEU A O 1
ATOM 918 N N . ARG A 1 109 ? 14.020 -0.034 4.845 1.00 89.62 109 ARG A N 1
ATOM 919 C CA . ARG A 1 109 ? 12.967 -0.557 5.720 1.00 89.62 109 ARG A CA 1
ATOM 920 C C . ARG A 1 109 ? 13.374 -0.493 7.189 1.00 89.62 109 ARG A C 1
ATOM 922 O O . ARG A 1 109 ? 12.580 -0.038 8.006 1.00 89.62 109 ARG A O 1
ATOM 929 N N . ALA A 1 110 ? 14.597 -0.902 7.530 1.00 92.25 110 ALA A N 1
ATOM 930 C CA . ALA A 1 110 ? 15.089 -0.811 8.903 1.00 92.25 110 ALA A CA 1
ATOM 931 C C . ALA A 1 110 ? 15.066 0.641 9.413 1.00 92.25 110 ALA A C 1
ATOM 933 O O . ALA A 1 110 ? 14.601 0.894 10.523 1.00 92.25 110 ALA A O 1
ATOM 934 N N . ILE A 1 111 ? 15.478 1.604 8.581 1.00 94.19 111 ILE A N 1
ATOM 935 C CA . ILE A 1 111 ? 15.420 3.034 8.918 1.00 94.19 111 ILE A CA 1
ATOM 936 C C . ILE A 1 111 ? 13.968 3.491 9.127 1.00 94.19 111 ILE A C 1
ATOM 938 O O . ILE A 1 111 ? 13.677 4.146 10.124 1.00 94.19 111 ILE A O 1
ATOM 942 N N . ILE A 1 112 ? 13.041 3.120 8.237 1.00 91.38 112 ILE A N 1
ATOM 943 C CA . ILE A 1 112 ? 11.608 3.448 8.365 1.00 91.38 112 ILE A CA 1
ATOM 944 C C . ILE A 1 112 ? 11.030 2.916 9.680 1.00 91.38 112 ILE A C 1
ATOM 946 O O . ILE A 1 112 ? 10.309 3.647 10.361 1.00 91.38 112 ILE A O 1
ATOM 950 N N . CYS A 1 113 ? 11.361 1.676 10.053 1.00 90.31 113 CYS A N 1
ATOM 951 C CA . CYS A 1 113 ? 10.926 1.078 11.314 1.00 90.31 113 CYS A CA 1
ATOM 952 C C . CYS A 1 113 ? 11.507 1.811 12.531 1.00 90.31 113 CYS A C 1
ATOM 954 O O . CYS A 1 113 ? 10.790 2.014 13.503 1.00 90.31 113 CYS A O 1
ATOM 956 N N . LEU A 1 114 ? 12.770 2.248 12.476 1.00 93.25 114 LEU A N 1
ATOM 957 C CA . LEU A 1 114 ? 13.408 3.005 13.563 1.00 93.25 114 LEU A CA 1
ATOM 958 C C . LEU A 1 114 ? 12.809 4.407 13.757 1.00 93.25 114 LEU A C 1
ATOM 960 O O . LEU A 1 114 ? 12.831 4.940 14.868 1.00 93.25 114 LEU A O 1
ATOM 964 N N . LEU A 1 115 ? 12.297 5.019 12.686 1.00 92.88 115 LEU A N 1
ATOM 965 C CA . LEU A 1 115 ? 11.613 6.314 12.752 1.00 92.88 115 LEU A CA 1
ATOM 966 C C . LEU A 1 115 ? 10.203 6.201 13.349 1.00 92.88 115 LEU A C 1
ATOM 968 O O . LEU A 1 115 ? 9.740 7.141 14.001 1.00 92.88 115 LEU A O 1
ATOM 972 N N . GLY A 1 116 ? 9.530 5.074 13.110 1.00 92.12 116 GLY A N 1
ATOM 973 C CA . GLY A 1 116 ? 8.177 4.806 13.583 1.00 92.12 116 GLY A CA 1
ATOM 974 C C . GLY A 1 116 ? 8.106 4.607 15.096 1.00 92.12 116 GLY A C 1
ATOM 975 O O . GLY A 1 116 ? 8.994 4.017 15.710 1.00 92.12 116 GLY A O 1
ATOM 976 N N . ARG A 1 117 ? 7.034 5.108 15.715 1.00 92.00 117 ARG A N 1
ATOM 977 C CA . ARG A 1 117 ? 6.695 4.829 17.119 1.00 92.00 117 ARG A CA 1
ATOM 978 C C . ARG A 1 117 ? 5.189 4.689 17.262 1.00 92.00 117 ARG A C 1
ATOM 980 O O . ARG A 1 117 ? 4.460 5.457 16.637 1.00 92.00 117 ARG A O 1
ATOM 987 N N . LYS A 1 118 ? 4.717 3.783 18.123 1.00 92.25 118 LYS A N 1
ATOM 988 C CA . LYS A 1 118 ? 3.281 3.637 18.395 1.00 92.25 118 LYS A CA 1
ATOM 989 C C . LYS A 1 118 ? 2.672 4.983 18.817 1.00 92.25 118 LYS A C 1
ATOM 991 O O . LYS A 1 118 ? 3.138 5.613 19.763 1.00 92.25 118 LYS A O 1
ATOM 996 N N . ASN A 1 119 ? 1.652 5.418 18.085 1.00 91.81 119 ASN A N 1
ATOM 997 C CA . ASN A 1 119 ? 0.870 6.633 18.331 1.00 91.81 119 ASN A CA 1
ATOM 998 C C . ASN A 1 119 ? -0.545 6.474 17.749 1.00 91.81 119 ASN A C 1
ATOM 1000 O O . ASN A 1 119 ? -0.888 5.400 17.270 1.00 91.81 119 ASN A O 1
ATOM 1004 N N . ASP A 1 120 ? -1.377 7.505 17.790 1.00 92.69 120 ASP A N 1
ATOM 1005 C CA . ASP A 1 120 ? -2.764 7.488 17.303 1.00 92.69 120 ASP A CA 1
ATOM 1006 C C . ASP A 1 120 ? -2.903 7.370 15.773 1.00 92.69 120 ASP A C 1
ATOM 1008 O O . ASP A 1 120 ? -4.005 7.149 15.268 1.00 92.69 120 ASP A O 1
ATOM 1012 N N . ARG A 1 121 ? -1.797 7.469 15.033 1.00 92.62 121 ARG A N 1
ATOM 1013 C CA . ARG A 1 121 ? -1.725 7.373 13.576 1.00 92.62 121 ARG A CA 1
ATOM 1014 C C . ARG A 1 121 ? -0.952 6.126 13.132 1.00 92.62 121 ARG A C 1
ATOM 1016 O O . ARG A 1 121 ? -0.020 5.643 13.787 1.00 92.62 121 ARG A O 1
ATOM 1023 N N . LEU A 1 122 ? -1.357 5.611 11.982 1.00 91.62 122 LEU A N 1
ATOM 1024 C CA . LEU A 1 122 ? -0.710 4.539 11.243 1.00 91.62 122 LEU A CA 1
ATOM 1025 C C . LEU A 1 122 ? -0.428 4.999 9.824 1.00 91.62 122 LEU A C 1
ATOM 1027 O O . LEU A 1 122 ? -1.183 5.763 9.225 1.00 91.62 122 LEU A O 1
ATOM 1031 N N . PHE A 1 123 ? 0.659 4.486 9.282 1.00 87.19 123 PHE A N 1
ATOM 1032 C CA . PHE A 1 123 ? 1.027 4.667 7.900 1.00 87.19 123 PHE A CA 1
ATOM 1033 C C . PHE A 1 123 ? 0.501 3.480 7.103 1.00 87.19 123 PHE A C 1
ATOM 1035 O O . PHE A 1 123 ? 0.968 2.360 7.297 1.00 87.19 123 PHE A O 1
ATOM 1042 N N . ASN A 1 124 ? -0.488 3.718 6.247 1.00 84.50 124 ASN A N 1
ATOM 1043 C CA . ASN A 1 124 ? -0.950 2.751 5.263 1.00 84.50 124 ASN A CA 1
ATOM 1044 C C . ASN A 1 124 ? -0.075 2.859 4.011 1.00 84.50 124 ASN A C 1
ATOM 1046 O O . ASN A 1 124 ? 0.088 3.940 3.431 1.00 84.50 124 ASN A O 1
ATOM 1050 N N . ILE A 1 125 ? 0.459 1.711 3.618 1.00 75.12 125 ILE A N 1
ATOM 1051 C CA . ILE A 1 125 ? 1.176 1.495 2.376 1.00 75.12 125 ILE A CA 1
ATOM 1052 C C . ILE A 1 125 ? 0.178 0.918 1.359 1.00 75.12 125 ILE A C 1
ATOM 1054 O O . ILE A 1 125 ? -0.106 -0.279 1.390 1.00 75.12 125 ILE A O 1
ATOM 1058 N N . CYS A 1 126 ? -0.339 1.766 0.466 1.00 67.50 126 CYS A N 1
ATOM 1059 C CA . CYS A 1 126 ? -1.156 1.348 -0.675 1.00 67.50 126 CYS A CA 1
ATOM 1060 C C . CYS A 1 126 ? -0.308 1.319 -1.960 1.00 67.50 126 CYS A C 1
ATOM 1062 O O . CYS A 1 126 ? 0.806 1.852 -1.997 1.00 67.50 126 CYS A O 1
ATOM 1064 N N . MET A 1 127 ? -0.824 0.674 -3.009 1.00 57.91 127 MET A N 1
ATOM 1065 C CA . MET A 1 127 ? -0.188 0.662 -4.326 1.00 57.91 127 MET A CA 1
ATOM 1066 C C . MET A 1 127 ? -0.140 2.064 -4.950 1.00 57.91 127 MET A C 1
ATOM 1068 O O . MET A 1 127 ? -1.021 2.890 -4.722 1.00 57.91 127 MET A O 1
ATOM 1072 N N . TYR A 1 128 ? 0.884 2.295 -5.778 1.00 53.91 128 TYR A N 1
ATOM 1073 C CA . TYR A 1 128 ? 1.058 3.473 -6.633 1.00 53.91 128 TYR A CA 1
ATOM 1074 C C . TYR A 1 128 ? 1.075 4.820 -5.912 1.00 53.91 128 TYR A C 1
ATOM 1076 O O . TYR A 1 128 ? 0.108 5.574 -5.941 1.00 53.91 128 TYR A O 1
ATOM 1084 N N . THR A 1 129 ? 2.231 5.192 -5.352 1.00 49.53 129 THR A N 1
ATOM 1085 C CA . THR A 1 129 ? 2.549 6.540 -4.813 1.00 49.53 129 THR A CA 1
ATOM 1086 C C . THR A 1 129 ? 1.649 7.074 -3.687 1.00 49.53 129 THR A C 1
ATOM 1088 O O . THR A 1 129 ? 2.037 8.027 -3.005 1.00 49.53 129 THR A O 1
ATOM 1091 N N . ASP A 1 130 ? 0.522 6.421 -3.424 1.00 61.97 130 ASP A N 1
ATOM 1092 C CA . ASP A 1 130 ? -0.489 6.792 -2.453 1.00 61.97 130 ASP A CA 1
ATOM 1093 C C . ASP A 1 130 ? -0.176 6.109 -1.125 1.00 61.97 130 ASP A C 1
ATOM 1095 O O . ASP A 1 130 ? -0.515 4.962 -0.846 1.00 61.97 130 ASP A O 1
ATOM 1099 N N . HIS A 1 131 ? 0.521 6.844 -0.274 1.00 74.19 131 HIS A N 1
ATOM 1100 C CA . HIS A 1 131 ? 0.644 6.499 1.129 1.00 74.19 131 HIS A CA 1
ATOM 1101 C C . HIS A 1 131 ? -0.334 7.361 1.917 1.00 74.19 131 HIS A C 1
ATOM 1103 O O . HIS A 1 131 ? -0.476 8.559 1.656 1.00 74.19 131 HIS A O 1
ATOM 1109 N N . ARG A 1 132 ? -1.004 6.773 2.908 1.00 82.25 132 ARG A N 1
ATOM 1110 C CA . ARG A 1 132 ? -1.973 7.506 3.732 1.00 82.25 132 ARG A CA 1
ATOM 1111 C C . ARG A 1 132 ? -1.621 7.391 5.195 1.00 82.25 132 ARG A C 1
ATOM 1113 O O . ARG A 1 132 ? -1.233 6.337 5.683 1.00 82.25 132 ARG A O 1
ATOM 1120 N N . VAL A 1 133 ? -1.772 8.501 5.899 1.00 88.88 133 VAL A N 1
ATOM 1121 C CA . VAL A 1 133 ? -1.735 8.511 7.356 1.00 88.88 133 VAL A CA 1
ATOM 1122 C C . VAL A 1 133 ? -3.173 8.358 7.816 1.00 88.88 133 VAL A C 1
ATOM 1124 O O . VAL A 1 133 ? -4.003 9.213 7.515 1.00 88.88 133 VAL A O 1
ATOM 1127 N N . ILE A 1 134 ? -3.472 7.258 8.497 1.00 91.69 134 ILE A N 1
ATOM 1128 C CA . ILE A 1 134 ? -4.819 6.932 8.961 1.00 91.69 134 ILE A CA 1
ATOM 1129 C C . ILE A 1 134 ? -4.858 6.849 10.489 1.00 91.69 134 ILE A C 1
ATOM 1131 O O . ILE A 1 134 ? -3.838 6.539 11.109 1.00 91.69 134 ILE A O 1
ATOM 1135 N N . PRO A 1 135 ? -6.014 7.084 11.123 1.00 93.56 135 PRO A N 1
ATOM 1136 C CA . PRO A 1 135 ? -6.202 6.789 12.537 1.00 93.56 135 PRO A CA 1
ATOM 1137 C C . PRO A 1 135 ? -5.954 5.308 12.846 1.00 93.56 135 PRO A C 1
ATOM 1139 O O . PRO A 1 135 ? -6.507 4.426 12.190 1.00 93.56 135 PRO A O 1
ATOM 1142 N N . ARG A 1 136 ? -5.179 5.017 13.894 1.00 94.06 136 ARG A N 1
ATOM 1143 C CA . ARG A 1 136 ? -4.902 3.646 14.354 1.00 94.06 136 ARG A CA 1
ATOM 1144 C C . ARG A 1 136 ? -6.166 2.878 14.722 1.00 94.06 136 ARG A C 1
ATOM 1146 O O . ARG A 1 136 ? -6.238 1.677 14.472 1.00 94.06 136 ARG A O 1
ATOM 1153 N N . ARG A 1 137 ? -7.166 3.575 15.270 1.00 95.19 137 ARG A N 1
ATOM 1154 C CA . ARG A 1 137 ? -8.465 2.993 15.636 1.00 95.19 137 ARG A CA 1
ATOM 1155 C C . ARG A 1 137 ? -9.151 2.284 14.469 1.00 95.19 137 ARG A C 1
ATOM 1157 O O . ARG A 1 137 ? -9.857 1.318 14.690 1.00 95.19 137 ARG A O 1
ATOM 1164 N N . PHE A 1 138 ? -8.889 2.700 13.227 1.00 93.94 138 PHE A N 1
ATOM 1165 C CA . PHE A 1 138 ? -9.436 2.021 12.052 1.00 93.94 138 PHE A CA 1
ATOM 1166 C C . PHE A 1 138 ? -8.911 0.593 11.872 1.00 93.94 138 PHE A C 1
ATOM 1168 O O . PHE A 1 138 ? -9.515 -0.170 11.135 1.00 93.94 138 PHE A O 1
ATOM 1175 N N . ILE A 1 139 ? -7.793 0.234 12.50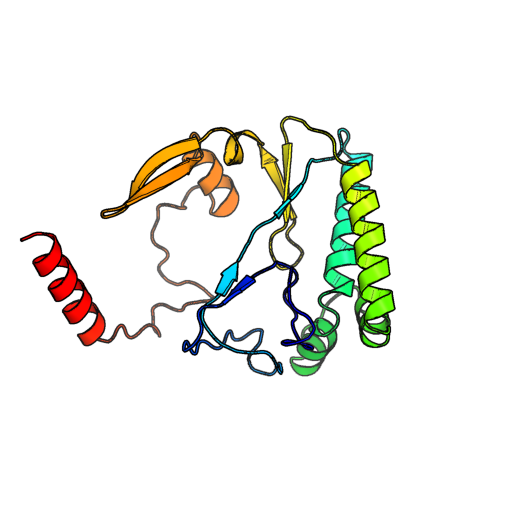5 1.00 92.50 139 ILE A N 1
ATOM 1176 C CA . ILE A 1 139 ? -7.160 -1.083 12.371 1.00 92.50 139 ILE A CA 1
ATOM 1177 C C . ILE A 1 139 ? -7.203 -1.866 13.688 1.00 92.50 139 ILE A C 1
ATOM 1179 O O . ILE A 1 139 ? -7.391 -3.077 13.668 1.00 92.50 139 ILE A O 1
ATOM 1183 N N . GLU A 1 140 ? -7.007 -1.200 14.831 1.00 94.19 140 GLU A N 1
ATOM 1184 C CA . GLU A 1 140 ? -6.933 -1.878 16.136 1.00 94.19 140 GLU A CA 1
ATOM 1185 C C . GLU A 1 140 ? -8.298 -2.017 16.836 1.00 94.19 140 GLU A C 1
ATOM 1187 O O . GLU A 1 140 ? -8.469 -2.938 17.632 1.00 94.19 140 GLU A O 1
ATOM 1192 N N . GLU A 1 141 ? -9.272 -1.145 16.550 1.00 96.69 141 GLU A N 1
ATOM 1193 C CA . GLU A 1 141 ? -10.610 -1.199 17.156 1.00 96.69 141 GLU A CA 1
ATOM 1194 C C . GLU A 1 141 ? -11.598 -1.822 16.167 1.00 96.69 141 GLU A C 1
ATOM 1196 O O . GLU A 1 141 ? -12.090 -1.161 15.251 1.00 96.69 141 GLU A O 1
ATOM 1201 N N . LEU A 1 142 ? -11.862 -3.117 16.346 1.00 96.81 142 LEU A N 1
ATOM 1202 C CA . LEU A 1 142 ? -12.659 -3.926 15.428 1.00 96.81 142 LEU A CA 1
ATOM 1203 C C . LEU A 1 1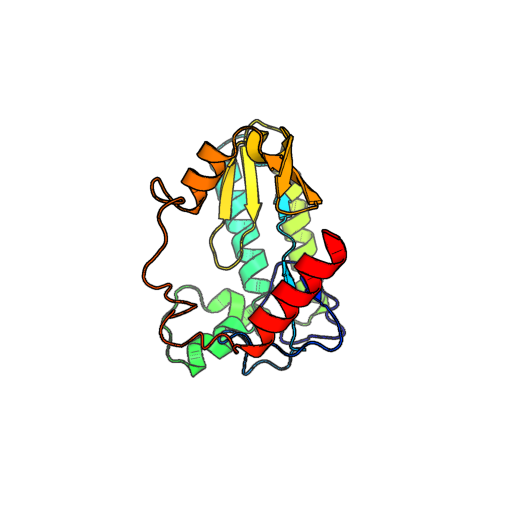42 ? -13.932 -4.441 16.100 1.00 96.81 142 LEU A C 1
ATOM 1205 O O . LEU A 1 142 ? -13.885 -4.840 17.264 1.00 96.81 142 LEU A O 1
ATOM 1209 N N . ASP A 1 143 ? -15.014 -4.507 15.330 1.00 96.94 143 ASP A N 1
ATOM 1210 C CA . ASP A 1 143 ? -16.262 -5.188 15.684 1.00 96.94 143 ASP A CA 1
ATOM 1211 C C . ASP A 1 143 ? -16.530 -6.333 14.685 1.00 96.94 143 ASP A C 1
ATOM 1213 O O . ASP A 1 143 ? -16.002 -6.352 13.568 1.00 96.94 143 ASP A O 1
ATOM 1217 N N . GLU A 1 144 ? -17.328 -7.320 15.095 1.00 97.25 144 GLU A N 1
ATOM 1218 C CA . GLU A 1 144 ? -17.725 -8.446 14.243 1.00 97.25 144 GLU A CA 1
ATOM 1219 C C . GLU A 1 144 ? -19.045 -8.152 13.532 1.00 97.25 144 GLU A C 1
ATOM 1221 O O . GLU A 1 144 ? -20.034 -7.775 14.157 1.00 97.25 144 GLU A O 1
ATOM 1226 N N . HIS A 1 145 ? -19.060 -8.347 12.216 1.00 95.06 145 HIS A N 1
ATOM 1227 C CA . HIS A 1 145 ? -20.229 -8.142 11.372 1.00 95.06 145 HIS A CA 1
ATOM 1228 C C . HIS A 1 145 ? -20.428 -9.328 10.434 1.00 95.06 145 HIS A C 1
ATOM 1230 O O . HIS A 1 145 ? -19.470 -9.971 10.002 1.00 95.06 145 HIS A O 1
ATOM 1236 N N . ILE A 1 146 ? -21.687 -9.606 10.109 1.00 94.56 146 ILE A N 1
ATOM 1237 C CA . ILE A 1 146 ? -22.060 -10.653 9.160 1.00 94.56 146 ILE A CA 1
ATOM 1238 C C . ILE A 1 146 ? -22.118 -10.035 7.764 1.00 94.56 146 ILE A C 1
ATOM 1240 O O . ILE A 1 146 ? -22.802 -9.033 7.551 1.00 94.56 146 ILE A O 1
ATOM 1244 N N . PHE A 1 147 ? -21.408 -10.648 6.823 1.00 89.69 147 PHE A N 1
ATOM 1245 C CA . PHE A 1 147 ? -21.549 -10.399 5.396 1.00 89.69 147 PHE A CA 1
ATOM 1246 C C . PHE A 1 147 ? -21.906 -11.727 4.726 1.00 89.69 147 PHE A C 1
ATOM 1248 O O . PHE A 1 147 ? -21.164 -12.705 4.839 1.00 89.69 147 PHE A O 1
ATOM 1255 N N . GLU A 1 148 ? -23.075 -11.762 4.087 1.00 91.94 148 GLU A N 1
ATOM 1256 C CA . GLU A 1 148 ? -23.716 -12.990 3.605 1.00 91.94 148 GLU A CA 1
ATOM 1257 C C . GLU A 1 148 ? -23.851 -14.036 4.727 1.00 91.94 148 GLU A C 1
ATOM 1259 O O . GLU A 1 148 ? -24.583 -13.812 5.690 1.00 91.94 148 GLU A O 1
ATOM 1264 N N . THR A 1 149 ? -23.142 -15.162 4.631 1.00 92.00 149 THR A N 1
ATOM 1265 C CA . THR A 1 149 ? -23.180 -16.264 5.607 1.00 92.00 149 THR A CA 1
ATOM 1266 C C . THR A 1 149 ? -21.967 -16.288 6.535 1.00 92.00 149 THR A C 1
ATOM 1268 O O . THR A 1 149 ? -21.839 -17.188 7.368 1.00 92.00 149 THR A O 1
ATOM 1271 N N . ARG A 1 150 ? -21.047 -15.324 6.404 1.00 93.25 150 ARG A N 1
ATOM 1272 C CA . ARG A 1 150 ? -19.757 -15.342 7.101 1.00 93.25 150 ARG A CA 1
ATOM 1273 C C . ARG A 1 150 ? -19.577 -14.124 7.994 1.00 93.25 150 ARG A C 1
ATOM 1275 O O . ARG A 1 150 ? -19.964 -13.008 7.658 1.00 93.25 150 ARG A O 1
ATOM 1282 N N . THR A 1 151 ? -18.938 -14.351 9.136 1.00 94.88 151 THR A N 1
ATOM 1283 C CA . THR A 1 151 ? -18.581 -13.294 10.082 1.00 94.88 151 THR A CA 1
ATOM 1284 C C . THR A 1 151 ? -17.189 -12.766 9.775 1.00 94.88 151 THR A C 1
ATOM 1286 O O . THR A 1 151 ? -16.232 -13.534 9.659 1.00 94.88 151 THR A O 1
ATOM 1289 N N . PHE A 1 152 ? -17.067 -11.446 9.697 1.00 94.31 152 PHE A N 1
ATOM 1290 C CA . PHE A 1 152 ? -15.812 -10.747 9.464 1.00 94.31 152 PHE A CA 1
ATOM 1291 C C . PHE A 1 152 ? -15.572 -9.701 10.546 1.00 94.31 152 PHE A C 1
ATOM 1293 O O . PHE A 1 152 ? -16.506 -9.094 11.070 1.00 94.31 152 PHE A O 1
ATOM 1300 N N . LYS A 1 153 ? -14.296 -9.462 10.854 1.00 95.06 153 LYS A N 1
ATOM 1301 C CA . LYS A 1 153 ? -13.884 -8.328 11.681 1.00 95.06 153 LYS A CA 1
ATOM 1302 C C . LYS A 1 153 ? -13.728 -7.105 10.796 1.00 95.06 153 LYS A C 1
ATOM 1304 O O . LYS A 1 153 ? -12.969 -7.148 9.828 1.00 95.06 153 LYS A O 1
ATOM 1309 N N . ILE A 1 154 ? -14.416 -6.029 11.148 1.00 94.44 154 ILE A N 1
ATOM 1310 C CA . ILE A 1 154 ? -14.353 -4.751 10.438 1.00 94.44 154 ILE A CA 1
ATOM 1311 C C . ILE A 1 154 ? -14.008 -3.621 11.416 1.00 94.44 154 ILE A C 1
ATOM 1313 O O . ILE A 1 154 ? -14.187 -3.795 12.623 1.00 94.44 154 ILE A O 1
ATOM 1317 N N . PRO A 1 155 ? -13.522 -2.462 10.937 1.00 95.69 155 PRO A N 1
ATOM 1318 C CA . PRO A 1 155 ? -13.315 -1.299 11.792 1.00 95.69 155 PRO A CA 1
ATOM 1319 C C . PRO A 1 155 ? -14.607 -0.915 12.518 1.00 95.69 155 PRO A C 1
ATOM 1321 O O . PRO A 1 155 ? -15.652 -0.781 11.886 1.00 95.69 155 PRO A O 1
ATOM 1324 N N . LYS A 1 156 ? -14.535 -0.672 13.828 1.00 97.31 156 LYS A N 1
ATOM 1325 C CA . LYS A 1 156 ? -15.689 -0.207 14.613 1.00 97.31 156 LYS A CA 1
ATOM 1326 C C . LYS A 1 156 ? -16.263 1.108 14.078 1.00 97.31 156 LYS A C 1
ATOM 1328 O O . LYS A 1 156 ? -17.470 1.294 13.991 1.00 97.31 156 LYS A O 1
ATOM 1333 N N . ASP A 1 157 ? -15.378 2.013 13.669 1.00 95.81 157 ASP A N 1
ATOM 1334 C CA . ASP A 1 157 ? -15.706 3.269 12.986 1.00 95.81 157 ASP A CA 1
ATOM 1335 C C . ASP A 1 157 ? -15.632 3.091 11.455 1.00 95.81 157 ASP A C 1
ATOM 1337 O O . ASP A 1 157 ? -14.895 3.802 10.762 1.00 95.81 157 ASP A O 1
ATOM 1341 N N . TYR A 1 158 ? -16.343 2.085 10.924 1.00 94.19 158 TYR A N 1
ATOM 1342 C CA . TYR A 1 158 ? -16.311 1.756 9.492 1.00 94.19 158 TYR A CA 1
ATOM 1343 C C . TYR A 1 158 ? -16.807 2.912 8.616 1.00 94.19 158 TYR A C 1
ATOM 1345 O O . TYR A 1 158 ? -16.285 3.096 7.523 1.00 94.19 158 TYR A O 1
ATOM 1353 N N . ASP A 1 159 ? -17.763 3.723 9.077 1.00 94.31 159 ASP A N 1
ATOM 1354 C CA . ASP A 1 159 ? -18.295 4.843 8.294 1.00 94.31 159 ASP A CA 1
ATOM 1355 C C . ASP A 1 159 ? -17.218 5.910 8.031 1.00 94.31 159 ASP A C 1
ATOM 1357 O O . ASP A 1 159 ? -17.010 6.312 6.885 1.00 94.31 159 ASP A O 1
ATOM 1361 N N . SER A 1 160 ? -16.460 6.317 9.058 1.00 94.62 160 SER A N 1
ATOM 1362 C CA . SER A 1 160 ? -15.348 7.263 8.878 1.00 94.62 160 SER A CA 1
ATOM 1363 C C . SER A 1 160 ? -14.210 6.658 8.057 1.00 94.62 160 SER A C 1
ATOM 1365 O O . SER A 1 160 ? -13.589 7.362 7.256 1.00 94.62 160 SER A O 1
ATOM 1367 N N . TYR A 1 161 ? -13.938 5.360 8.236 1.00 92.19 161 TYR A N 1
ATOM 1368 C CA . TYR A 1 161 ? -12.972 4.634 7.415 1.00 92.19 161 TYR A CA 1
ATOM 1369 C C . TYR A 1 161 ? -13.376 4.672 5.935 1.00 92.19 161 TYR A C 1
ATOM 1371 O O . TYR A 1 161 ? -12.591 5.110 5.099 1.00 92.19 161 TYR A O 1
ATOM 1379 N N . LEU A 1 162 ? -14.610 4.295 5.600 1.00 91.25 162 LEU A N 1
ATOM 1380 C CA . LEU A 1 162 ? -15.086 4.252 4.217 1.00 91.25 162 LEU A CA 1
ATOM 1381 C C . LEU A 1 162 ? -15.149 5.650 3.596 1.00 91.25 162 LEU A C 1
ATOM 1383 O O . LEU A 1 162 ? -14.698 5.826 2.465 1.00 91.25 162 LEU A O 1
ATOM 1387 N N . LYS A 1 163 ? -15.577 6.672 4.346 1.00 91.69 163 LYS A N 1
ATOM 1388 C CA . LYS A 1 163 ? -15.545 8.070 3.882 1.00 91.69 163 LYS A CA 1
ATOM 1389 C C . LYS A 1 163 ? -14.136 8.569 3.570 1.00 91.69 163 LYS A C 1
ATOM 1391 O O . LYS A 1 163 ? -13.971 9.352 2.637 1.00 91.69 163 LYS A O 1
ATOM 1396 N N . LEU A 1 164 ? -13.119 8.117 4.308 1.00 87.94 164 LEU A N 1
ATOM 1397 C CA . LEU A 1 164 ? -11.723 8.480 4.044 1.00 87.94 164 LEU A CA 1
ATOM 1398 C C . LEU A 1 164 ? -11.220 7.942 2.693 1.00 87.94 164 LEU A C 1
ATOM 1400 O O . LEU A 1 164 ? -10.445 8.627 2.020 1.00 87.94 164 LEU A O 1
ATOM 1404 N N . TYR A 1 165 ? -11.617 6.725 2.309 1.00 83.62 165 TYR A N 1
ATOM 1405 C CA . TYR A 1 165 ? -11.149 6.091 1.067 1.00 83.62 165 TYR A CA 1
ATOM 1406 C C . TYR A 1 165 ? -12.033 6.410 -0.138 1.00 83.62 165 TYR A C 1
ATOM 1408 O O . TYR A 1 165 ? -11.511 6.681 -1.216 1.00 83.62 165 TYR A O 1
ATOM 1416 N N . TYR A 1 166 ? -13.350 6.409 0.053 1.00 83.31 166 TYR A N 1
ATOM 1417 C CA . TYR A 1 166 ? -14.337 6.444 -1.027 1.00 83.31 166 TYR A CA 1
ATOM 1418 C C . TYR A 1 166 ? -15.157 7.741 -1.067 1.00 83.31 166 TYR A C 1
ATOM 1420 O O . TYR A 1 166 ? -15.940 7.947 -1.990 1.00 83.31 166 TYR A O 1
ATOM 1428 N N . GLY A 1 167 ? -14.975 8.637 -0.093 1.00 87.19 167 GLY A N 1
ATOM 1429 C CA . GLY A 1 167 ? -15.719 9.890 0.005 1.00 87.19 167 GLY A CA 1
ATOM 1430 C C . GLY A 1 167 ? -17.096 9.740 0.657 1.00 87.19 167 GLY A C 1
ATOM 1431 O O . GLY A 1 167 ? -17.537 8.661 1.044 1.00 87.19 167 GLY A O 1
ATOM 1432 N N . ASN A 1 168 ? -17.799 10.865 0.803 1.00 91.00 168 ASN A N 1
ATOM 1433 C CA . ASN A 1 168 ? -19.079 10.915 1.524 1.00 91.00 168 ASN A CA 1
ATOM 1434 C C . ASN A 1 168 ? -20.215 10.140 0.844 1.00 91.00 168 ASN A C 1
ATOM 1436 O O . ASN A 1 168 ? -21.206 9.818 1.491 1.00 91.00 168 ASN A O 1
ATOM 1440 N N . ASN A 1 169 ? -20.081 9.850 -0.445 1.00 87.12 169 ASN A N 1
ATOM 1441 C CA . ASN A 1 169 ? -21.063 9.147 -1.258 1.00 87.12 169 ASN A CA 1
ATOM 1442 C C . ASN A 1 169 ? -20.723 7.659 -1.449 1.00 87.12 169 ASN A C 1
ATOM 1444 O O . ASN A 1 169 ? -21.244 7.057 -2.379 1.00 87.12 169 ASN A O 1
ATOM 1448 N N . TYR A 1 170 ? -19.894 7.054 -0.589 1.00 86.75 170 TYR A N 1
ATOM 1449 C CA . TYR A 1 170 ? -19.433 5.666 -0.755 1.00 86.75 170 TYR A CA 1
ATOM 1450 C C . TYR A 1 170 ? -20.556 4.614 -0.831 1.00 86.75 170 TYR A C 1
ATOM 1452 O O . TYR A 1 170 ? -20.372 3.569 -1.442 1.00 86.75 170 TYR A O 1
ATOM 1460 N N . MET A 1 171 ? -21.726 4.896 -0.249 1.00 85.94 171 MET A N 1
ATOM 1461 C CA . MET A 1 171 ? -22.918 4.034 -0.330 1.00 85.94 171 MET A CA 1
ATOM 1462 C C . MET A 1 171 ? -23.775 4.288 -1.577 1.00 85.94 171 MET A C 1
ATOM 1464 O O . MET A 1 171 ? -24.829 3.679 -1.737 1.00 85.94 171 MET A O 1
ATOM 1468 N N . THR A 1 172 ? -23.373 5.219 -2.443 1.00 83.44 172 THR A N 1
ATOM 1469 C CA . THR A 1 172 ? -24.085 5.521 -3.688 1.00 83.44 172 THR A CA 1
ATOM 1470 C C . THR A 1 172 ? -23.497 4.661 -4.805 1.00 83.44 172 THR A C 1
ATOM 1472 O O . THR A 1 172 ? -22.308 4.806 -5.096 1.00 83.44 172 THR A O 1
ATOM 1475 N N . PRO A 1 173 ? -24.291 3.789 -5.453 1.00 73.12 173 PRO A N 1
ATOM 1476 C CA . PRO A 1 173 ? -23.816 2.994 -6.579 1.00 73.12 173 PRO A CA 1
ATOM 1477 C C . PRO A 1 173 ? -23.235 3.894 -7.672 1.00 73.12 173 PRO A C 1
ATOM 1479 O O . PRO A 1 173 ? -23.866 4.870 -8.085 1.00 73.12 173 PRO A O 1
ATOM 1482 N N . MET A 1 174 ? -22.030 3.577 -8.145 1.00 64.62 174 MET A N 1
ATOM 1483 C CA . MET A 1 174 ? -21.449 4.284 -9.283 1.00 64.62 174 MET A CA 1
ATOM 1484 C C . MET A 1 174 ? -22.036 3.739 -10.583 1.00 64.62 174 MET A C 1
ATOM 1486 O O . MET A 1 174 ? -22.045 2.535 -10.809 1.00 64.62 174 MET A O 1
ATOM 1490 N N . VAL A 1 175 ? -22.498 4.644 -11.449 1.00 60.62 175 VAL A N 1
ATOM 1491 C CA . VAL A 1 175 ? -23.088 4.310 -12.759 1.00 60.62 175 VAL A CA 1
ATOM 1492 C C . VAL A 1 175 ? -22.033 3.761 -13.734 1.00 60.62 175 VAL A C 1
ATOM 1494 O O . VAL A 1 175 ? -22.368 3.057 -14.676 1.00 60.62 175 VAL A O 1
ATOM 1497 N N . SER A 1 176 ? -20.747 4.037 -13.493 1.00 59.09 176 SER A N 1
ATOM 1498 C CA . SER A 1 176 ? -19.616 3.516 -14.269 1.00 59.09 176 SER A CA 1
ATOM 1499 C C . SER A 1 176 ? -18.317 3.653 -13.467 1.00 59.09 176 SER A C 1
ATOM 1501 O O . SER A 1 176 ? -18.091 4.713 -12.877 1.00 59.09 176 SER A O 1
ATOM 1503 N N . HIS A 1 177 ? -17.443 2.643 -13.475 1.00 54.91 177 HIS A N 1
ATOM 1504 C CA . HIS A 1 177 ? -16.098 2.730 -12.893 1.00 54.91 177 HIS A CA 1
ATOM 1505 C C . HIS A 1 177 ? -15.047 2.769 -14.012 1.00 54.91 177 HIS A C 1
ATOM 1507 O O . HIS A 1 177 ? -15.137 2.004 -14.965 1.00 54.91 177 HIS A O 1
ATOM 1513 N N . SER A 1 178 ? -14.020 3.618 -13.913 1.00 54.41 178 SER A N 1
ATOM 1514 C CA . SER A 1 178 ? -12.992 3.757 -14.966 1.00 54.41 178 SER A CA 1
ATOM 1515 C C . SER A 1 178 ? -12.205 2.468 -15.230 1.00 54.41 178 SER A C 1
ATOM 1517 O O . SER A 1 178 ? -11.802 2.215 -16.358 1.00 54.41 178 SER A O 1
ATOM 1519 N N . HIS A 1 179 ? -12.012 1.647 -14.195 1.00 50.19 179 HIS A N 1
ATOM 1520 C CA . HIS A 1 179 ? -11.363 0.333 -14.303 1.00 50.19 179 HIS A CA 1
ATOM 1521 C C . HIS A 1 179 ? -12.324 -0.807 -14.681 1.00 50.19 179 HIS A C 1
ATOM 1523 O O . HIS A 1 179 ? -11.863 -1.871 -15.073 1.00 50.19 179 HIS A O 1
ATOM 1529 N N . PHE A 1 180 ? -13.638 -0.590 -14.562 1.00 49.59 180 PHE A N 1
ATOM 1530 C CA . PHE A 1 180 ? -14.678 -1.580 -14.859 1.00 49.59 180 PHE A CA 1
ATOM 1531 C C . PHE A 1 180 ? -15.890 -0.849 -15.455 1.00 49.59 180 PHE A C 1
ATOM 1533 O O . PHE A 1 180 ? -16.844 -0.543 -14.729 1.00 49.59 180 PHE A O 1
ATOM 1540 N N . PRO A 1 181 ? -15.853 -0.486 -16.750 1.00 47.56 181 PRO A N 1
ATOM 1541 C CA . PRO A 1 181 ? -17.020 0.082 -17.404 1.00 47.56 181 PRO A CA 1
ATOM 1542 C C . PRO A 1 181 ? -18.136 -0.964 -17.325 1.00 47.56 181 PRO A C 1
ATOM 1544 O O . PRO A 1 181 ? -17.995 -2.054 -17.882 1.00 47.56 181 PRO A O 1
ATOM 1547 N N . LEU A 1 182 ? -19.220 -0.664 -16.601 1.00 44.28 182 LEU A N 1
ATOM 1548 C CA . LEU A 1 182 ? -20.353 -1.582 -16.417 1.00 44.28 182 LEU A CA 1
ATOM 1549 C C . LEU A 1 182 ? -20.927 -2.049 -17.765 1.00 44.28 182 LEU A C 1
ATOM 1551 O O . LEU A 1 182 ? -21.369 -3.185 -17.882 1.00 44.28 182 LEU A O 1
ATOM 1555 N N . ASP A 1 183 ? -20.778 -1.227 -18.803 1.00 44.56 183 ASP A N 1
ATOM 1556 C CA . ASP A 1 183 ? -21.153 -1.500 -20.194 1.00 44.56 183 ASP A CA 1
ATOM 1557 C C . ASP A 1 183 ? -20.396 -2.688 -20.829 1.00 44.56 183 ASP A C 1
ATOM 1559 O O . ASP A 1 183 ? -20.774 -3.161 -21.899 1.00 44.56 183 ASP A O 1
ATOM 1563 N N . THR A 1 184 ? -19.320 -3.172 -20.195 1.00 44.97 184 THR A N 1
ATOM 1564 C CA . THR A 1 184 ? -18.493 -4.298 -20.677 1.00 44.97 184 THR A CA 1
ATOM 1565 C C . THR A 1 184 ? -18.550 -5.540 -19.792 1.00 44.97 184 THR A C 1
ATOM 1567 O O . THR A 1 184 ? -18.061 -6.595 -20.199 1.00 44.97 184 THR A O 1
ATOM 1570 N N . VAL A 1 185 ? -19.170 -5.462 -18.609 1.00 45.28 185 VAL A N 1
ATOM 1571 C CA . VAL A 1 185 ? -19.326 -6.631 -17.735 1.00 45.28 185 VAL A CA 1
ATOM 1572 C C . VAL A 1 185 ? -20.588 -7.381 -18.152 1.00 45.28 185 VAL A C 1
ATOM 1574 O O . VAL A 1 185 ? -21.660 -7.229 -17.571 1.00 45.28 185 VAL A O 1
ATOM 1577 N N . VAL A 1 186 ? -20.459 -8.199 -19.198 1.00 47.28 186 VAL A N 1
ATOM 1578 C CA . VAL A 1 186 ? -21.456 -9.228 -19.507 1.00 47.28 186 VAL A CA 1
ATOM 1579 C C . VAL A 1 186 ? -21.313 -10.298 -18.435 1.00 47.28 186 VAL A C 1
ATOM 1581 O O . VAL A 1 186 ? -20.445 -11.162 -18.525 1.00 47.28 186 VAL A O 1
ATOM 1584 N N . PHE A 1 187 ? -22.125 -10.215 -17.385 1.00 50.09 187 PHE A N 1
ATOM 1585 C CA . PHE A 1 187 ? -22.274 -11.329 -16.461 1.00 50.09 187 PHE A CA 1
ATOM 1586 C C . PHE A 1 187 ? -22.947 -12.473 -17.231 1.00 50.09 187 PHE A C 1
ATOM 1588 O O . PHE A 1 187 ? -24.092 -12.305 -17.656 1.00 50.09 187 PHE A O 1
ATOM 1595 N N . PRO A 1 188 ? -22.268 -13.609 -17.463 1.00 58.53 188 PRO A N 1
ATOM 1596 C CA . PRO A 1 188 ? -22.904 -14.754 -18.095 1.00 58.53 188 PRO A CA 1
ATOM 1597 C C . PRO A 1 188 ? -24.071 -15.184 -17.206 1.00 58.53 188 PRO A C 1
ATOM 1599 O O . PRO A 1 188 ? -23.876 -15.354 -16.001 1.00 58.53 188 PRO A O 1
ATOM 1602 N N . GLU A 1 189 ? -25.264 -15.360 -17.774 1.00 67.69 189 GLU A N 1
ATOM 1603 C CA . GLU A 1 189 ? -26.446 -15.827 -17.029 1.00 67.69 189 GLU A CA 1
ATOM 1604 C C . GLU A 1 189 ? -26.136 -17.109 -16.236 1.00 67.69 189 GLU A C 1
ATOM 1606 O O . GLU A 1 189 ? -26.543 -17.238 -15.084 1.00 67.69 189 GLU A O 1
ATOM 1611 N N . GLU A 1 190 ? -25.267 -17.969 -16.777 1.00 68.75 190 GLU A N 1
ATOM 1612 C CA . GLU A 1 190 ? -24.748 -19.178 -16.125 1.00 68.75 190 GLU A CA 1
ATOM 1613 C C . GLU A 1 190 ? -24.070 -18.929 -14.761 1.00 68.75 190 GLU A C 1
ATOM 1615 O O . GLU A 1 190 ? -24.074 -19.813 -13.902 1.00 68.75 190 GLU A O 1
ATOM 1620 N N . ILE A 1 191 ? -23.456 -17.758 -14.529 1.00 61.03 191 ILE A N 1
ATOM 1621 C CA . ILE A 1 191 ? -22.868 -17.422 -13.220 1.00 61.03 191 ILE A CA 1
ATOM 1622 C C . ILE A 1 191 ? -23.979 -17.152 -12.203 1.00 61.03 191 ILE A C 1
ATOM 1624 O O . ILE A 1 191 ? -23.892 -17.633 -11.075 1.00 61.03 191 ILE A O 1
ATOM 1628 N N . PHE A 1 192 ? -25.030 -16.429 -12.593 1.00 62.09 192 PHE A N 1
ATOM 1629 C CA . PHE A 1 192 ? -26.169 -16.172 -11.710 1.00 62.09 192 PHE A CA 1
ATOM 1630 C C . PHE A 1 192 ? -26.974 -17.440 -11.430 1.00 62.09 192 PHE A C 1
ATOM 1632 O O . PHE A 1 192 ? -27.390 -17.645 -10.292 1.00 62.09 192 PHE A O 1
ATOM 1639 N N . GLU A 1 193 ? -27.130 -18.320 -12.419 1.00 73.44 193 GLU A N 1
ATOM 1640 C CA . GLU A 1 193 ? -27.747 -19.637 -12.226 1.00 73.44 193 GLU A CA 1
ATOM 1641 C C . GLU A 1 193 ? -26.969 -20.475 -11.206 1.00 73.44 193 GLU A C 1
ATOM 1643 O O . GLU A 1 193 ? -27.565 -21.005 -10.271 1.00 73.44 193 GLU A O 1
ATOM 1648 N N . LYS A 1 194 ? -25.633 -20.519 -11.307 1.00 70.50 194 LYS A N 1
ATOM 1649 C CA . LYS A 1 194 ? -24.783 -21.242 -10.344 1.00 70.50 194 LYS A CA 1
ATOM 1650 C C . LYS A 1 194 ? -24.791 -20.627 -8.948 1.00 70.50 194 LYS A C 1
ATOM 1652 O O . LYS A 1 194 ? -24.733 -21.366 -7.967 1.00 70.50 194 LYS A O 1
ATOM 1657 N N . ILE A 1 195 ? -24.841 -19.296 -8.842 1.00 67.06 195 ILE A N 1
ATOM 1658 C CA . ILE A 1 195 ? -24.975 -18.613 -7.547 1.00 67.06 195 ILE A CA 1
ATOM 1659 C C . ILE A 1 195 ? -26.322 -18.972 -6.920 1.00 67.06 195 ILE A C 1
ATOM 1661 O O . ILE A 1 195 ? -26.341 -19.391 -5.768 1.00 67.06 195 ILE A O 1
ATOM 1665 N N . ASN A 1 196 ? -27.419 -18.894 -7.677 1.00 69.75 196 ASN A N 1
ATOM 1666 C CA . ASN A 1 196 ? -28.748 -19.256 -7.184 1.00 69.75 196 ASN A CA 1
ATOM 1667 C C . ASN A 1 196 ? -28.821 -20.730 -6.772 1.00 69.75 196 ASN A C 1
ATOM 1669 O O . ASN A 1 196 ? -29.300 -21.021 -5.682 1.00 69.75 196 ASN A O 1
ATOM 1673 N N . GLU A 1 197 ? -28.279 -21.649 -7.575 1.00 74.62 197 GLU A N 1
ATOM 1674 C CA . GLU A 1 197 ? -28.237 -23.078 -7.243 1.00 74.62 197 GLU A CA 1
ATOM 1675 C C . GLU A 1 197 ? -27.431 -23.338 -5.958 1.00 74.62 197 GLU A C 1
ATOM 1677 O O . GLU A 1 197 ? -27.835 -24.133 -5.107 1.00 74.62 197 GLU A O 1
ATOM 1682 N N . PHE A 1 198 ? -26.309 -22.633 -5.769 1.00 72.69 198 PHE A N 1
ATOM 1683 C CA . PHE A 1 198 ? -25.527 -22.702 -4.535 1.00 72.69 198 PHE A CA 1
ATOM 1684 C C . PHE A 1 198 ? -26.296 -22.131 -3.333 1.00 72.69 198 PHE A C 1
ATOM 1686 O O . PHE A 1 198 ? -26.336 -22.757 -2.274 1.00 72.69 198 PHE A O 1
ATOM 1693 N N . THR A 1 199 ? -26.935 -20.969 -3.493 1.00 65.38 199 THR A N 1
ATOM 1694 C CA . THR A 1 199 ? -27.709 -20.301 -2.439 1.00 65.38 199 THR A CA 1
ATOM 1695 C C . THR A 1 199 ? -28.928 -21.120 -2.016 1.00 65.38 199 THR A C 1
ATOM 1697 O O . THR A 1 199 ? -29.163 -21.279 -0.821 1.00 65.38 199 THR A O 1
ATOM 1700 N N . GLU A 1 200 ? -29.673 -21.693 -2.961 1.00 73.19 200 GLU A N 1
ATOM 1701 C CA . GLU A 1 200 ? -30.821 -22.560 -2.672 1.00 73.19 200 GLU A CA 1
ATOM 1702 C C . GLU A 1 200 ? -30.402 -23.853 -1.965 1.00 73.19 200 GLU A C 1
ATOM 1704 O O . GLU A 1 200 ? -31.123 -24.344 -1.101 1.00 73.19 200 GLU A O 1
ATOM 1709 N N . LYS A 1 201 ? -29.217 -24.386 -2.283 1.00 69.31 201 LYS A N 1
ATOM 1710 C CA . LYS A 1 201 ? -28.698 -25.615 -1.677 1.00 69.31 201 LYS A CA 1
ATOM 1711 C C . LYS A 1 201 ? -28.133 -25.423 -0.267 1.00 69.31 201 LYS A C 1
ATOM 1713 O O . LYS A 1 201 ? -28.192 -26.355 0.525 1.00 69.31 201 LYS A O 1
ATOM 1718 N N . GLU A 1 202 ? -27.570 -24.257 0.042 1.00 60.25 202 GLU A N 1
ATOM 1719 C CA . GLU A 1 202 ? -27.057 -23.931 1.385 1.00 60.25 202 GLU A CA 1
ATOM 1720 C C . GLU A 1 202 ? -28.156 -23.425 2.339 1.00 60.25 202 GLU A C 1
ATOM 1722 O O . GLU A 1 202 ? -27.981 -23.486 3.555 1.00 60.25 202 GLU A O 1
ATOM 1727 N N . LEU A 1 203 ? -29.278 -22.921 1.808 1.00 50.19 203 LEU A N 1
ATOM 1728 C CA . LEU A 1 203 ? -30.407 -22.405 2.597 1.00 50.19 203 LEU A CA 1
ATOM 1729 C C . LEU A 1 203 ? -31.571 -23.402 2.777 1.00 50.19 203 LEU A C 1
ATOM 1731 O O . LEU A 1 203 ? -32.535 -23.064 3.470 1.00 50.19 203 LEU A O 1
ATOM 1735 N N . ALA A 1 204 ? -31.498 -24.592 2.172 1.00 49.09 204 ALA A N 1
ATOM 1736 C CA . ALA A 1 204 ? -32.451 -25.699 2.337 1.00 49.09 204 ALA A CA 1
ATOM 1737 C C . ALA A 1 204 ? -32.010 -26.683 3.433 1.00 49.09 204 ALA A C 1
ATOM 1739 O O . ALA A 1 204 ? -32.901 -27.162 4.175 1.00 49.09 204 ALA A O 1
#

Secondary structure (DSSP, 8-state):
---TTT-TT----S-EEEETT-----TTTTTSSS--SEEEE--EEEEPPSSHHHHHHHHHHHHHHHHHHTTTHHHHHHHTT---S-HHHHHHHHHS-HHHHHHHHHHHHHHHHHH---SSEEEEE-STT-EEEEETHHHHSEEEEEETTEEEEEETTHHHHHHHHH-TTTTSPPS-BTTB-GGG----HHHHHHHHHHHHHH--

pLDDT: mean 79.23, std 13.75, range [44.28, 97.31]

Radius of gyration: 20.37 Å; chains: 1; bounding box: 55×42×43 Å